Protein AF-A0A922LIN3-F1 (afdb_monomer)

Nearest PDB structures (foldseek):
  5i9f-assembly1_A  TM=4.455E-01  e=1.933E-02  unidentified
  5i9g-assembly1_C  TM=4.169E-01  e=2.716E-02  unidentified
  5orm-assembly1_A  TM=4.528E-01  e=5.360E-02  synthetic construct
  6een-assembly1_A  TM=4.435E-01  e=5.360E-02  Zea mays
  5wyj-assembly1_R2  TM=4.348E-01  e=6.916E-02  Saccharomyces cerevisiae S288C

Radius of gyration: 25.13 Å; Cα contacts (8 Å, |Δi|>4): 236; chains: 1; bounding box: 69×40×68 Å

Mean predicted aligned error: 11.7 Å

pLDDT: mean 75.95, std 21.03, range [26.89, 98.38]

Organism: Schistosoma haematobium (NCBI:txid6185)

Solvent-accessible surface area (backbone atoms only — not comparable to full-atom values): 17041 Å² total; per-residue (Å²): 135,60,72,67,61,55,50,50,50,52,51,52,44,52,44,51,53,50,53,51,49,50,56,62,45,60,70,72,72,68,73,83,85,73,58,76,72,62,42,56,71,44,61,74,62,61,67,83,48,68,71,52,56,47,69,66,42,62,83,66,63,65,45,72,54,54,52,67,60,52,48,56,50,54,74,70,46,65,94,78,57,75,62,51,62,36,52,52,52,48,46,24,64,74,69,71,15,64,49,32,39,51,27,53,47,52,34,48,67,73,48,54,87,83,53,48,74,65,34,51,52,51,43,46,44,49,25,47,76,68,67,38,59,71,62,30,51,56,50,49,58,52,47,65,71,69,46,50,81,67,51,45,66,70,43,29,65,62,50,26,54,39,34,11,59,32,86,58,26,82,59,23,60,72,48,41,61,81,47,65,86,42,99,66,90,54,49,75,42,39,48,32,29,27,49,24,19,60,72,66,52,54,68,70,52,21,54,65,30,54,75,69,44,88,61,64,72,62,68,66,54,55,51,54,52,59,60,57,39,76,79,52,57,67,71,60,36,54,52,52,52,53,53,52,50,52,52,38,56,75,70,63,48,77,79,55,72,70,56,54,50,50,52,49,54,53,37,50,66,42,88,84,75,54,51,87,77,73,74,79,81,62,79,82,66,82,76,95,79,70,96,120

Secondary structure (DSSP, 8-state):
--HHHHHHHHHHHHHHHHHHHHHHHHHHS----S-HHHHHHHHTT----HHHHHHHHTTT-S----HHHHHHHHHHS-TT-TTHHHHHHHHHHHTT-HHHHHHHHHHHHHTGGGS-HHHHHHHHHHHHHTT-HHHHHHHHHHHHHHS-HHHHHHHHHHHHHHHTTSTTGGGHHHHHHTTTTS----HHHHHHHHHHHHHHS-HHHHHHHHTT-SSPPPHHHHHHHHHHHTTS-HHHHHHHHHHHHHHHHHTTPPPPHHHHHHHHHHHHT-SSS-----GGGSTTSS------

Structure (mmCIF, N/CA/C/O backbone):
data_AF-A0A922LIN3-F1
#
_entry.id   AF-A0A922LIN3-F1
#
loop_
_atom_site.group_PDB
_atom_site.id
_atom_site.type_symbol
_atom_site.label_atom_id
_atom_site.l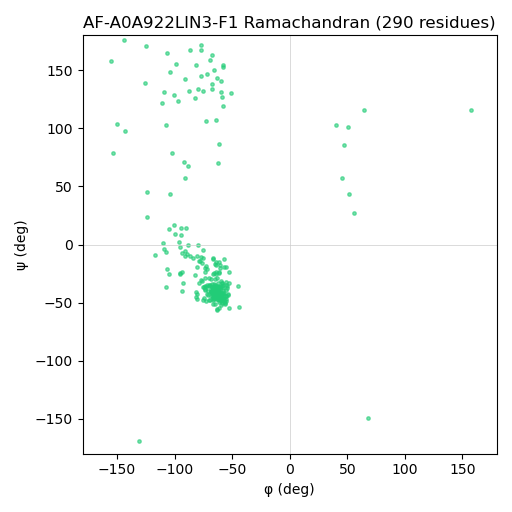abel_alt_id
_atom_site.label_comp_id
_atom_site.label_asym_id
_atom_site.label_entity_id
_atom_site.label_seq_id
_atom_site.pdbx_PDB_ins_code
_atom_site.Cartn_x
_atom_site.Cartn_y
_atom_site.Cartn_z
_atom_site.occupancy
_atom_site.B_iso_or_equiv
_atom_site.auth_seq_id
_atom_site.auth_comp_id
_atom_site.auth_asym_id
_atom_site.auth_atom_id
_atom_site.pdbx_PDB_model_num
ATOM 1 N N . MET A 1 1 ? -11.762 15.358 -28.938 1.00 47.75 1 MET A N 1
ATOM 2 C CA . MET A 1 1 ? -10.395 15.544 -28.394 1.00 47.75 1 MET A CA 1
ATOM 3 C C . MET A 1 1 ? -9.729 16.666 -29.195 1.00 47.75 1 MET A C 1
ATOM 5 O O . MET A 1 1 ? -9.778 16.580 -30.412 1.00 47.75 1 MET A O 1
ATOM 9 N N . SER A 1 2 ? -9.231 17.752 -28.584 1.00 48.16 2 SER A N 1
ATOM 10 C CA . SER A 1 2 ? -8.750 18.928 -29.344 1.00 48.16 2 SER A CA 1
ATOM 11 C C . SER A 1 2 ? -7.366 18.699 -29.973 1.00 48.16 2 SER A C 1
ATOM 13 O O . SER A 1 2 ? -6.507 18.055 -29.368 1.00 48.16 2 SER A O 1
ATOM 15 N N . ALA A 1 3 ? -7.131 19.262 -31.163 1.00 40.41 3 ALA A N 1
ATOM 16 C CA . ALA A 1 3 ? -5.865 19.147 -31.901 1.00 40.41 3 ALA A CA 1
ATOM 17 C C . ALA A 1 3 ? -4.641 19.607 -31.080 1.00 40.41 3 ALA A C 1
ATOM 19 O O . ALA A 1 3 ? -3.568 19.021 -31.176 1.00 40.41 3 ALA A O 1
ATOM 20 N N . TYR A 1 4 ? -4.825 20.587 -30.190 1.00 35.81 4 TYR A N 1
ATOM 21 C CA . TYR A 1 4 ? -3.786 21.085 -29.285 1.00 35.81 4 TYR A CA 1
ATOM 22 C C . TYR A 1 4 ? -3.354 20.057 -28.224 1.00 35.81 4 TYR A C 1
ATOM 24 O O . TYR A 1 4 ? -2.164 19.909 -27.950 1.00 35.81 4 TYR A O 1
ATOM 32 N N . ARG A 1 5 ? -4.298 19.290 -27.653 1.00 37.09 5 ARG A N 1
ATOM 33 C CA . ARG A 1 5 ? -3.963 18.188 -26.731 1.00 37.09 5 ARG A CA 1
ATOM 34 C C . ARG A 1 5 ? -3.220 17.068 -27.452 1.00 37.09 5 ARG A C 1
ATOM 36 O O . ARG A 1 5 ? -2.266 16.531 -26.904 1.00 37.09 5 ARG A O 1
ATOM 43 N N . MET A 1 6 ? -3.632 16.747 -28.677 1.00 36.53 6 MET A N 1
ATOM 44 C CA . MET A 1 6 ? -2.992 15.709 -29.486 1.00 36.53 6 MET A CA 1
ATOM 45 C C . MET A 1 6 ? -1.560 16.110 -29.880 1.00 36.53 6 MET A C 1
ATOM 47 O O . MET A 1 6 ? -0.643 15.310 -29.726 1.00 36.53 6 MET A O 1
ATOM 51 N N . TYR A 1 7 ? -1.345 17.373 -30.269 1.00 41.66 7 TYR A N 1
ATOM 52 C CA . TYR A 1 7 ? -0.016 17.929 -30.539 1.00 41.66 7 TYR A CA 1
ATOM 53 C C . TYR A 1 7 ? 0.883 17.920 -29.297 1.00 41.66 7 TYR A C 1
ATOM 55 O O . TYR A 1 7 ? 2.024 17.479 -29.373 1.00 41.66 7 TYR A O 1
ATOM 63 N N . ARG A 1 8 ? 0.369 18.335 -28.130 1.00 45.16 8 ARG A N 1
ATOM 64 C CA . ARG A 1 8 ? 1.129 18.317 -26.870 1.00 45.16 8 ARG A CA 1
ATOM 65 C C . ARG A 1 8 ? 1.534 16.899 -26.458 1.00 45.16 8 ARG A C 1
ATOM 67 O O . ARG A 1 8 ? 2.682 16.703 -26.079 1.00 45.16 8 ARG A O 1
ATOM 74 N N . LEU A 1 9 ? 0.634 15.923 -26.582 1.00 47.47 9 LEU A N 1
ATOM 75 C CA . LEU A 1 9 ? 0.917 14.514 -26.281 1.00 47.47 9 LEU A CA 1
ATOM 76 C C . LEU A 1 9 ? 1.949 13.918 -27.244 1.00 47.47 9 LEU A C 1
ATOM 78 O O . LEU A 1 9 ? 2.881 13.253 -26.801 1.00 47.47 9 LEU A O 1
ATOM 82 N N . LEU A 1 10 ? 1.826 14.189 -28.547 1.00 49.16 10 LEU A N 1
ATOM 83 C CA . LEU A 1 10 ? 2.806 13.764 -29.552 1.00 49.16 10 LEU A CA 1
ATOM 84 C C . LEU A 1 10 ? 4.175 14.414 -29.315 1.00 49.16 10 LEU A C 1
ATOM 86 O O . LEU A 1 10 ? 5.195 13.738 -29.402 1.00 49.16 10 LEU A O 1
ATOM 90 N N . TYR A 1 11 ? 4.197 15.697 -28.953 1.00 50.91 11 TYR A N 1
ATOM 91 C CA . TYR A 1 11 ? 5.414 16.442 -28.638 1.00 50.91 11 TYR A CA 1
ATOM 92 C C . TYR A 1 11 ? 6.093 15.927 -27.362 1.00 50.91 11 TYR A C 1
ATOM 94 O O . TYR A 1 11 ? 7.299 15.702 -27.363 1.00 50.91 11 TYR A O 1
ATOM 102 N N . GLN A 1 12 ? 5.330 15.674 -26.293 1.00 50.41 12 GLN A N 1
ATOM 103 C CA . GLN A 1 12 ? 5.835 15.090 -25.044 1.00 50.41 12 GLN A CA 1
ATOM 104 C C . GLN A 1 12 ? 6.334 13.654 -25.246 1.00 50.41 12 GLN A C 1
ATOM 106 O O . GLN A 1 12 ? 7.385 13.306 -24.721 1.00 50.41 12 GLN A O 1
ATOM 111 N N . LYS A 1 13 ? 5.639 12.844 -26.054 1.00 50.59 13 LYS A N 1
ATOM 112 C CA . LYS A 1 13 ? 6.041 11.476 -26.418 1.00 50.59 13 LYS A CA 1
ATOM 113 C C . LYS A 1 13 ? 7.326 11.453 -27.253 1.00 50.59 13 LYS A C 1
ATOM 115 O O . LYS A 1 13 ? 8.242 10.693 -26.948 1.00 50.59 13 LYS A O 1
ATOM 120 N N . PHE A 1 14 ? 7.415 12.309 -28.271 1.00 46.78 14 PHE A N 1
ATOM 121 C CA . PHE A 1 14 ? 8.607 12.451 -29.110 1.00 46.78 14 PHE A CA 1
ATOM 122 C C . PHE A 1 14 ? 9.811 12.959 -28.308 1.00 46.78 14 PHE A C 1
ATOM 124 O O . PHE A 1 14 ? 10.920 12.459 -28.495 1.00 46.78 14 PHE A O 1
ATOM 131 N N . HIS A 1 15 ? 9.602 13.908 -27.387 1.00 50.91 15 HIS A N 1
ATOM 132 C CA . HIS A 1 15 ? 10.646 14.362 -26.467 1.00 50.91 15 HIS A CA 1
ATOM 133 C C . HIS A 1 15 ? 11.021 13.292 -25.452 1.00 50.91 15 HIS A C 1
ATOM 135 O O . HIS A 1 15 ? 12.201 13.067 -25.279 1.00 50.91 15 HIS A O 1
ATOM 141 N N . PHE A 1 16 ? 10.085 12.576 -24.832 1.00 52.66 16 PHE A N 1
ATOM 142 C CA . PHE A 1 16 ? 10.422 11.483 -23.915 1.00 52.66 16 PHE A CA 1
ATOM 143 C C . PHE A 1 16 ? 11.312 10.435 -24.597 1.00 52.66 16 PHE A C 1
ATOM 145 O O . PHE A 1 16 ? 12.390 10.126 -24.097 1.00 52.66 16 PHE A O 1
ATOM 152 N N . TYR A 1 17 ? 10.912 9.958 -25.780 1.00 53.03 17 TYR A N 1
ATOM 153 C CA . TYR A 1 17 ? 11.664 8.951 -26.526 1.00 53.03 17 TYR A CA 1
ATOM 154 C C . TYR A 1 17 ? 13.048 9.461 -26.946 1.00 53.03 17 TYR A C 1
ATOM 156 O O . TYR A 1 17 ? 14.061 8.876 -26.571 1.00 53.03 17 TYR A O 1
ATOM 164 N N . ASN A 1 18 ? 13.117 10.587 -27.662 1.00 48.78 18 ASN A N 1
ATOM 165 C CA . ASN A 1 18 ? 14.397 11.108 -28.137 1.00 48.78 18 ASN A CA 1
ATOM 166 C C . ASN A 1 18 ? 15.270 11.610 -26.984 1.00 48.78 18 ASN A C 1
ATOM 168 O O . ASN A 1 18 ? 16.464 11.361 -26.968 1.00 48.78 18 ASN A O 1
ATOM 172 N N . TYR A 1 19 ? 14.714 12.283 -25.986 1.00 53.00 19 TYR A N 1
ATOM 173 C CA . TYR A 1 19 ? 15.498 12.872 -24.906 1.00 53.00 19 TYR A CA 1
ATOM 174 C C . TYR A 1 19 ? 15.999 11.811 -23.916 1.00 53.00 19 TYR A C 1
ATOM 176 O O . TYR A 1 19 ? 17.144 11.906 -23.480 1.00 53.00 19 TYR A O 1
ATOM 184 N N . CYS A 1 20 ? 15.226 10.761 -23.608 1.00 53.38 20 CYS A N 1
ATOM 185 C CA . CYS A 1 20 ? 15.741 9.633 -22.827 1.00 53.38 20 CYS A CA 1
ATOM 186 C C . CYS A 1 20 ? 16.767 8.824 -23.630 1.00 53.38 20 CYS A C 1
ATOM 188 O O . CYS A 1 20 ? 17.861 8.595 -23.125 1.00 53.38 20 CYS A O 1
ATOM 190 N N . ILE A 1 21 ? 16.481 8.455 -24.885 1.00 52.59 21 ILE A N 1
ATOM 191 C CA . ILE A 1 21 ? 17.408 7.655 -25.699 1.00 52.59 21 ILE A CA 1
ATOM 192 C C . ILE A 1 21 ? 18.688 8.430 -26.034 1.00 52.59 21 ILE A C 1
ATOM 194 O O . ILE A 1 21 ? 19.770 7.934 -25.740 1.00 52.59 21 ILE A O 1
ATOM 198 N N . TYR A 1 22 ? 18.620 9.659 -26.557 1.00 48.94 22 TYR A N 1
ATOM 199 C CA . TYR A 1 22 ? 19.822 10.421 -26.924 1.00 48.94 22 TYR A CA 1
ATOM 200 C C . TYR A 1 22 ? 20.680 10.799 -25.717 1.00 48.94 22 TYR A C 1
ATOM 202 O O . TYR A 1 22 ? 21.904 10.743 -25.817 1.00 48.94 22 TYR A O 1
ATOM 210 N N . ASN A 1 23 ? 20.093 11.165 -24.572 1.00 48.91 23 ASN A N 1
ATOM 211 C CA . ASN A 1 23 ? 20.909 11.532 -23.415 1.00 48.91 23 ASN A CA 1
ATOM 212 C C . ASN A 1 23 ? 21.459 10.293 -22.675 1.00 48.91 23 ASN A C 1
ATOM 214 O O . ASN A 1 23 ? 22.573 10.370 -22.146 1.00 48.91 23 ASN A O 1
ATOM 218 N N . ILE A 1 24 ? 20.729 9.165 -22.640 1.00 49.44 24 ILE A N 1
ATOM 219 C CA . ILE A 1 24 ? 21.208 7.899 -22.046 1.00 49.44 24 ILE A CA 1
ATOM 220 C C . ILE A 1 24 ? 22.195 7.195 -22.987 1.00 49.44 24 ILE A C 1
ATOM 222 O O . ILE A 1 24 ? 23.124 6.551 -22.524 1.00 49.44 24 ILE A O 1
ATOM 226 N N . GLN A 1 25 ? 22.087 7.342 -24.306 1.00 43.41 25 GLN A N 1
ATOM 227 C CA . GLN A 1 25 ? 23.094 6.810 -25.228 1.00 43.41 25 GLN A CA 1
ATOM 228 C C . GLN A 1 25 ? 24.319 7.743 -25.317 1.00 43.41 25 GLN A C 1
ATOM 230 O O . GLN A 1 25 ? 25.463 7.317 -25.152 1.00 43.41 25 GLN A O 1
ATOM 235 N N . GLY A 1 26 ? 24.112 9.050 -25.483 1.00 41.53 26 GLY A N 1
ATOM 236 C CA . GLY A 1 26 ? 25.183 10.022 -25.733 1.00 41.53 26 GLY A CA 1
ATOM 237 C C . GLY A 1 26 ? 26.233 10.147 -24.624 1.00 41.53 26 GLY A C 1
ATOM 238 O O . GLY A 1 26 ? 27.369 10.514 -24.906 1.00 41.53 26 GLY A O 1
ATOM 239 N N . ARG A 1 27 ? 25.899 9.815 -23.370 1.00 45.50 27 ARG A N 1
ATOM 240 C CA . ARG A 1 27 ? 26.830 9.923 -22.229 1.00 45.50 27 ARG A CA 1
ATOM 241 C C . ARG A 1 27 ? 27.604 8.638 -21.922 1.00 45.50 27 ARG A C 1
ATOM 243 O O . ARG A 1 27 ? 28.666 8.703 -21.308 1.00 45.50 27 ARG A O 1
ATOM 250 N N . PHE A 1 28 ? 27.074 7.487 -22.331 1.00 43.50 28 PHE A N 1
ATOM 251 C CA . PHE A 1 28 ? 27.582 6.171 -21.933 1.00 43.50 28 PHE A CA 1
ATOM 252 C C . PHE A 1 28 ? 28.336 5.467 -23.069 1.00 43.50 28 PHE A C 1
ATOM 254 O O . PHE A 1 28 ? 29.208 4.644 -22.803 1.00 43.50 28 PHE A O 1
ATOM 261 N N . PHE A 1 29 ? 28.095 5.864 -24.324 1.00 42.31 29 PHE A N 1
ATOM 262 C CA . PHE A 1 29 ? 28.819 5.363 -25.499 1.00 42.31 29 PHE A CA 1
ATOM 263 C C . PHE A 1 29 ? 29.998 6.256 -25.940 1.00 42.31 29 PHE A C 1
ATOM 265 O O . PHE A 1 29 ? 30.724 5.897 -26.863 1.00 42.31 29 PHE A O 1
ATOM 272 N N . SER A 1 30 ? 30.245 7.402 -25.289 1.00 39.72 30 SER A N 1
ATOM 273 C CA . SER A 1 30 ? 31.214 8.406 -25.769 1.00 39.72 30 SER A CA 1
ATOM 274 C C . SER A 1 30 ? 32.636 8.311 -25.190 1.00 39.72 30 SER A C 1
ATOM 276 O O . SER A 1 30 ? 33.399 9.268 -25.325 1.00 39.72 30 SER A O 1
ATOM 278 N N . LYS A 1 31 ? 33.039 7.213 -24.532 1.00 37.69 31 LYS A N 1
ATOM 279 C CA . LYS A 1 31 ? 34.440 7.045 -24.092 1.00 37.69 31 LYS A CA 1
ATOM 280 C C . LYS A 1 31 ? 35.179 6.011 -24.934 1.00 37.69 31 LYS A C 1
ATOM 282 O O . LYS 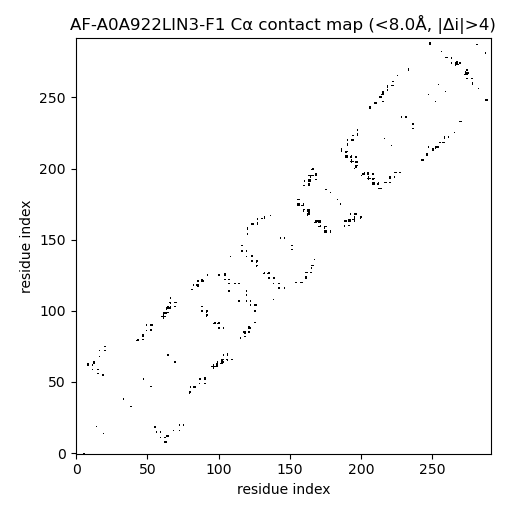A 1 31 ? 35.050 4.807 -24.742 1.00 37.69 31 LYS A O 1
ATOM 287 N N . SER A 1 32 ? 36.003 6.527 -25.841 1.00 34.84 32 SER A N 1
ATOM 288 C CA . SER A 1 32 ? 37.007 5.795 -26.607 1.00 34.84 32 SER A CA 1
ATOM 289 C C . SER A 1 32 ? 38.031 5.103 -25.694 1.00 34.84 32 SER A C 1
ATOM 291 O O . SER A 1 32 ? 38.670 5.761 -24.875 1.00 34.84 32 SER A O 1
ATOM 293 N N . ASN A 1 33 ? 38.213 3.794 -25.895 1.00 38.44 33 ASN A N 1
ATOM 294 C CA . ASN A 1 33 ? 39.392 2.990 -25.545 1.00 38.44 33 ASN A CA 1
ATOM 295 C C . ASN A 1 33 ? 39.993 3.150 -24.134 1.00 38.44 33 ASN A C 1
ATOM 297 O O . ASN A 1 33 ? 41.031 3.779 -23.980 1.00 38.44 33 ASN A O 1
ATOM 301 N N . TYR A 1 34 ? 39.464 2.421 -23.144 1.00 29.44 34 TYR A N 1
ATOM 302 C CA . TYR A 1 34 ? 40.264 1.935 -22.007 1.00 29.44 34 TYR A CA 1
ATOM 303 C C . TYR A 1 34 ? 39.795 0.528 -21.597 1.00 29.44 34 TYR A C 1
ATOM 305 O O . TYR A 1 34 ? 38.805 0.385 -20.893 1.00 29.44 34 TYR A O 1
ATOM 313 N N . LYS A 1 35 ? 40.513 -0.500 -22.085 1.0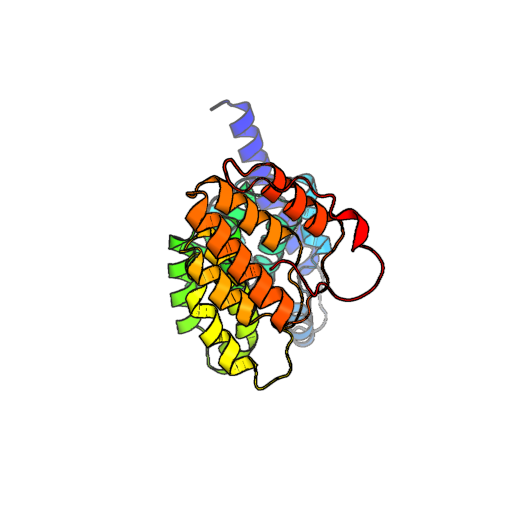0 33.81 35 LYS A N 1
ATOM 314 C CA . LYS A 1 35 ? 40.437 -1.940 -21.738 1.00 33.81 35 LYS A CA 1
ATOM 315 C C . LYS A 1 35 ? 39.016 -2.502 -21.527 1.00 33.81 35 LYS A C 1
ATOM 317 O O . LYS A 1 35 ? 38.428 -2.369 -20.457 1.00 33.81 35 LYS A O 1
ATOM 322 N N . ILE A 1 36 ? 38.529 -3.224 -22.540 1.00 31.69 36 ILE A N 1
ATOM 323 C CA . ILE A 1 36 ? 37.209 -3.883 -22.625 1.00 31.69 36 ILE A CA 1
ATOM 324 C C . ILE A 1 36 ? 36.814 -4.644 -21.340 1.00 31.69 36 ILE A C 1
ATOM 326 O O . ILE A 1 36 ? 35.659 -4.589 -20.937 1.00 31.69 36 ILE A O 1
ATOM 330 N N . THR A 1 37 ? 37.753 -5.268 -20.628 1.00 26.89 37 THR A N 1
ATOM 331 C CA . THR A 1 37 ? 37.487 -5.982 -19.365 1.00 26.89 37 THR A CA 1
ATOM 332 C C . THR A 1 37 ? 37.210 -5.067 -18.163 1.00 26.89 37 THR A C 1
ATOM 334 O O . THR A 1 37 ? 36.273 -5.330 -17.416 1.00 26.89 37 THR A O 1
ATOM 337 N N . THR A 1 38 ? 37.901 -3.931 -18.019 1.00 33.91 38 THR A N 1
ATOM 338 C CA . THR A 1 38 ? 37.558 -2.907 -17.004 1.00 33.91 38 THR A CA 1
ATOM 339 C C . THR A 1 38 ? 36.333 -2.068 -17.383 1.00 33.91 38 THR A C 1
ATOM 341 O O . THR A 1 38 ? 35.758 -1.397 -16.528 1.00 33.91 38 THR A O 1
ATOM 344 N N . LEU A 1 39 ? 35.909 -2.098 -18.650 1.00 27.25 39 LEU A N 1
ATOM 345 C CA . LEU A 1 39 ? 34.663 -1.489 -19.123 1.00 27.25 39 LEU A CA 1
ATOM 346 C C . LEU A 1 39 ? 33.435 -2.303 -18.698 1.00 27.25 39 LEU A C 1
ATOM 348 O O . LEU A 1 39 ? 32.455 -1.692 -18.299 1.00 27.25 39 LEU A O 1
ATOM 352 N N . PHE A 1 40 ? 33.486 -3.640 -18.664 1.00 29.02 40 PHE A N 1
ATOM 353 C CA . PHE A 1 40 ? 32.383 -4.457 -18.126 1.00 29.02 40 PHE A CA 1
ATOM 354 C C . PHE A 1 40 ? 32.262 -4.371 -16.594 1.00 29.02 40 PHE A C 1
ATOM 356 O O . PHE A 1 40 ? 31.151 -4.316 -16.065 1.00 29.02 40 PHE A O 1
ATOM 363 N N . GLU A 1 41 ? 33.382 -4.250 -15.876 1.00 31.03 41 GLU A N 1
ATOM 364 C CA . GLU A 1 41 ? 33.403 -4.030 -14.416 1.00 31.03 41 GLU A CA 1
ATOM 365 C C . GLU A 1 41 ? 32.974 -2.611 -13.991 1.00 31.03 41 GLU A C 1
ATOM 367 O O . GLU A 1 41 ? 32.613 -2.395 -12.832 1.00 31.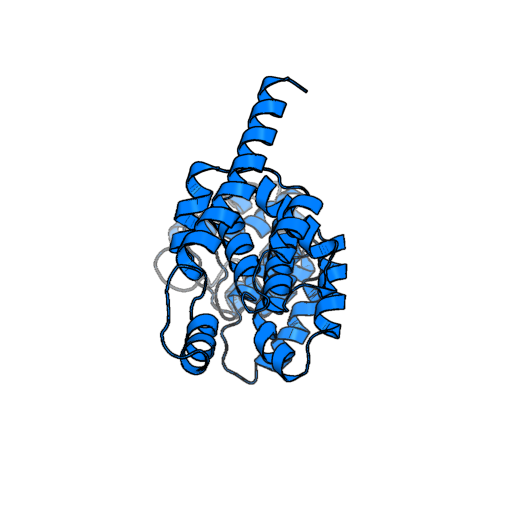03 41 GLU A O 1
ATOM 372 N N . ASN A 1 42 ? 33.000 -1.639 -14.914 1.00 32.09 42 ASN A N 1
ATOM 373 C CA . ASN A 1 42 ? 32.523 -0.270 -14.677 1.00 32.09 42 ASN A CA 1
ATOM 374 C C . ASN A 1 42 ? 31.158 0.027 -15.327 1.00 32.09 42 ASN A C 1
ATOM 376 O O . ASN A 1 42 ? 30.427 0.869 -14.814 1.00 32.09 42 ASN A O 1
ATOM 380 N N . ALA A 1 43 ? 30.764 -0.668 -16.399 1.00 31.77 43 ALA A N 1
ATOM 381 C CA . ALA A 1 43 ? 29.438 -0.555 -17.021 1.00 31.77 43 ALA A CA 1
ATOM 382 C C . ALA A 1 43 ? 28.347 -1.223 -16.170 1.00 31.77 43 ALA A C 1
ATOM 384 O O . ALA A 1 43 ? 27.221 -0.742 -16.127 1.00 31.77 43 ALA A O 1
ATOM 385 N N . THR A 1 44 ? 28.706 -2.252 -15.397 1.00 36.69 44 THR A N 1
ATOM 386 C CA . THR A 1 44 ? 27.877 -2.784 -14.298 1.00 36.69 44 THR A CA 1
ATOM 387 C C . THR A 1 44 ? 27.714 -1.806 -13.127 1.00 36.69 44 THR A C 1
ATOM 389 O O . THR A 1 44 ? 26.856 -2.023 -12.278 1.00 36.69 44 THR A O 1
ATOM 392 N N . LYS A 1 45 ? 28.505 -0.723 -13.071 1.00 40.41 45 LYS A N 1
ATOM 393 C CA . LYS A 1 45 ? 28.503 0.273 -11.983 1.00 40.41 45 LYS A CA 1
ATOM 394 C C . LYS A 1 45 ? 27.934 1.631 -12.365 1.00 40.41 45 LYS A C 1
ATOM 396 O O . LYS A 1 45 ? 27.836 2.504 -11.505 1.00 40.41 45 LYS A O 1
ATOM 401 N N . GLN A 1 46 ? 27.566 1.847 -13.622 1.00 47.38 46 GLN A N 1
ATOM 402 C CA . GLN A 1 46 ? 26.907 3.089 -13.992 1.00 47.38 46 GLN A CA 1
ATOM 403 C C . GLN A 1 46 ? 25.392 2.917 -13.906 1.00 47.38 46 GLN A C 1
ATOM 405 O O . GLN A 1 46 ? 24.678 2.875 -14.907 1.00 47.38 46 GLN A O 1
ATOM 410 N N . ASP A 1 47 ? 24.918 2.812 -12.662 1.00 52.84 47 ASP A N 1
ATOM 411 C CA . ASP A 1 47 ? 23.516 3.030 -12.336 1.00 52.84 47 ASP A CA 1
ATOM 412 C C . ASP A 1 47 ? 23.076 4.371 -12.925 1.00 52.84 47 ASP A C 1
ATOM 414 O O . ASP A 1 47 ? 23.728 5.404 -12.732 1.00 52.84 47 ASP A O 1
ATOM 418 N N . ILE A 1 48 ? 21.952 4.369 -13.642 1.00 57.34 48 ILE A N 1
ATOM 419 C CA . ILE A 1 48 ? 21.323 5.615 -14.068 1.00 57.34 48 ILE A CA 1
ATOM 420 C C . ILE A 1 48 ? 20.900 6.333 -12.786 1.00 57.34 48 ILE A C 1
ATOM 422 O O . ILE A 1 48 ? 19.973 5.910 -12.093 1.00 57.34 48 ILE A O 1
ATOM 426 N N . SER A 1 49 ? 21.620 7.401 -12.436 1.00 62.16 49 SER A N 1
ATOM 427 C CA . SER A 1 49 ? 21.408 8.068 -11.158 1.00 62.16 49 SER A CA 1
ATOM 428 C C . SER A 1 49 ? 20.000 8.659 -11.091 1.00 62.16 49 SER A C 1
ATOM 430 O O . SER A 1 49 ? 19.476 9.227 -12.054 1.00 62.16 49 SER A O 1
ATOM 432 N N . ARG A 1 50 ? 19.390 8.600 -9.907 1.00 63.28 50 ARG A N 1
ATOM 433 C CA . ARG A 1 50 ? 18.093 9.241 -9.650 1.00 63.28 50 ARG A CA 1
ATOM 434 C C . ARG A 1 50 ? 18.108 10.732 -10.001 1.00 63.28 50 ARG A C 1
ATOM 436 O O . ARG A 1 50 ? 17.128 11.245 -10.530 1.00 63.28 50 ARG A O 1
ATOM 443 N N . SER A 1 51 ? 19.223 11.419 -9.739 1.00 68.31 51 SER A N 1
ATOM 444 C CA . SER A 1 51 ? 19.411 12.832 -10.097 1.00 68.31 51 SER A CA 1
ATOM 445 C C . SER A 1 51 ? 19.306 13.073 -11.601 1.00 68.31 51 SER A C 1
ATOM 447 O O . SER A 1 51 ? 18.746 14.082 -12.021 1.00 68.31 51 SER A O 1
ATOM 449 N N . TYR A 1 52 ? 19.792 12.133 -12.407 1.00 64.75 52 TYR A N 1
ATOM 450 C CA . TYR A 1 52 ? 19.748 12.231 -13.851 1.00 64.75 52 TYR A CA 1
ATOM 451 C C . TYR A 1 52 ? 18.329 12.012 -14.386 1.00 64.75 52 TYR A C 1
ATOM 453 O O . TYR A 1 52 ? 17.826 12.875 -15.103 1.00 64.75 52 TYR A O 1
ATOM 461 N N . ILE A 1 53 ? 17.635 10.951 -13.954 1.00 66.31 53 ILE A N 1
ATOM 462 C CA . ILE A 1 53 ? 16.216 10.737 -14.305 1.00 66.31 53 ILE A CA 1
ATOM 463 C C . ILE A 1 53 ? 15.379 11.954 -13.903 1.00 66.31 53 ILE A C 1
ATOM 465 O O . ILE A 1 53 ? 14.593 12.449 -14.705 1.00 66.31 53 ILE A O 1
ATOM 469 N N . ASN A 1 54 ? 15.610 12.494 -12.701 1.00 66.81 54 ASN A N 1
ATOM 470 C CA . ASN A 1 54 ? 14.945 13.711 -12.247 1.00 66.81 54 ASN A CA 1
ATOM 471 C C . ASN A 1 54 ? 15.184 14.888 -13.203 1.00 66.81 54 ASN A C 1
ATOM 473 O O . ASN A 1 54 ? 14.225 15.554 -13.571 1.00 66.81 54 ASN A O 1
ATOM 477 N N . SER A 1 55 ? 16.436 15.144 -13.601 1.00 68.00 55 SER A N 1
ATOM 478 C CA . SER A 1 55 ? 16.769 16.263 -14.496 1.00 68.00 55 SER A CA 1
ATOM 479 C C . SER A 1 55 ? 16.171 16.121 -15.897 1.00 68.00 55 SER A C 1
ATOM 481 O O . SER A 1 55 ? 15.876 17.121 -16.541 1.00 68.00 55 SER A O 1
ATOM 483 N N . VAL A 1 56 ? 15.986 14.880 -16.352 1.00 64.62 56 VAL A N 1
ATOM 484 C CA . VAL A 1 56 ? 15.476 14.552 -17.687 1.00 64.62 56 VAL A CA 1
ATOM 485 C C . VAL A 1 56 ? 13.952 14.639 -17.734 1.00 64.62 56 VAL A C 1
ATOM 487 O O . VAL A 1 56 ? 13.399 15.133 -18.711 1.00 64.62 56 VAL A O 1
ATOM 490 N N . LEU A 1 57 ? 13.270 14.168 -16.688 1.00 67.81 57 LEU A N 1
ATOM 491 C CA . LEU A 1 57 ? 11.812 14.053 -16.676 1.00 67.81 57 LEU A CA 1
ATOM 492 C C . LEU A 1 57 ? 11.102 15.248 -16.042 1.00 67.81 57 LEU A C 1
ATOM 494 O O . LEU A 1 57 ? 9.963 15.524 -16.413 1.00 67.81 57 LEU A O 1
ATOM 498 N N . SER A 1 58 ? 11.757 15.994 -15.142 1.00 71.06 58 SER A N 1
ATOM 499 C CA . SER A 1 58 ? 11.129 17.157 -14.498 1.00 71.06 58 SER A CA 1
ATOM 500 C C . SER A 1 58 ? 10.564 18.195 -15.475 1.00 71.06 58 SER A C 1
ATOM 502 O O . SER A 1 58 ? 9.489 18.716 -15.179 1.00 71.06 58 SER A O 1
ATOM 504 N N . PRO A 1 59 ? 11.170 18.471 -16.652 1.00 72.00 59 PRO A N 1
ATOM 505 C CA . PRO A 1 59 ? 10.593 19.419 -17.603 1.00 72.00 59 PRO A CA 1
ATOM 506 C C . PRO A 1 59 ? 9.360 18.875 -18.343 1.00 72.00 59 PRO A C 1
ATOM 508 O O . PRO A 1 59 ? 8.590 19.656 -18.897 1.00 72.00 59 PRO A O 1
ATOM 511 N N . LEU A 1 60 ? 9.177 17.550 -18.392 1.00 65.56 60 LEU A N 1
ATOM 512 C CA . LEU A 1 60 ? 8.083 16.904 -19.128 1.00 65.56 60 LEU A CA 1
ATOM 513 C C . LEU A 1 60 ? 6.773 16.880 -18.327 1.00 65.56 60 LEU A C 1
ATOM 515 O O . LEU A 1 60 ? 5.693 16.891 -18.928 1.00 65.56 60 LEU A O 1
ATOM 519 N N . GLY A 1 61 ? 6.873 16.902 -16.995 1.00 71.94 61 GLY A N 1
ATOM 520 C CA . GLY A 1 61 ? 5.736 16.802 -16.081 1.00 71.94 61 GLY A CA 1
ATOM 521 C C . GLY A 1 61 ? 5.082 15.420 -16.120 1.00 71.94 61 GLY A C 1
ATOM 522 O O . GLY A 1 61 ? 5.752 14.420 -16.371 1.00 71.94 61 GLY A O 1
ATOM 523 N N . ASP A 1 62 ? 3.771 15.368 -15.883 1.00 82.06 62 ASP A N 1
ATOM 524 C CA . ASP A 1 62 ? 2.986 14.137 -16.008 1.00 82.06 62 ASP A CA 1
ATOM 525 C C . ASP A 1 62 ? 2.469 13.949 -17.445 1.00 82.06 62 ASP A C 1
ATOM 527 O O . ASP A 1 62 ? 1.936 14.879 -18.062 1.00 82.06 62 ASP A O 1
ATOM 531 N N . PHE A 1 63 ? 2.652 12.749 -17.996 1.00 78.94 63 PHE A N 1
ATOM 532 C CA . PHE A 1 63 ? 2.300 12.405 -19.374 1.00 78.94 63 PHE A CA 1
ATOM 533 C C . PHE A 1 63 ? 2.061 10.903 -19.529 1.00 78.94 63 PHE A C 1
ATOM 535 O O . PHE A 1 63 ? 2.563 10.081 -18.767 1.00 78.94 63 PHE A O 1
ATOM 542 N N . THR A 1 64 ? 1.317 10.533 -20.568 1.00 76.56 64 THR A N 1
ATOM 543 C CA . THR A 1 64 ? 1.061 9.132 -20.914 1.00 76.56 64 THR A CA 1
ATOM 544 C C . THR A 1 64 ? 2.105 8.600 -21.888 1.00 76.56 64 THR A C 1
ATOM 546 O O . THR A 1 64 ? 2.474 9.295 -22.837 1.00 76.56 64 THR A O 1
ATOM 549 N N . VAL A 1 65 ? 2.494 7.337 -21.725 1.00 75.62 65 VAL A N 1
ATOM 550 C CA . VAL A 1 65 ? 3.380 6.617 -22.653 1.00 75.62 65 VAL A CA 1
ATOM 551 C C . VAL A 1 65 ? 2.689 5.331 -23.089 1.00 75.62 65 VAL A C 1
ATOM 553 O O . VAL A 1 65 ? 2.037 4.671 -22.280 1.00 75.62 65 VAL A O 1
ATOM 556 N N . SER A 1 66 ? 2.779 4.975 -24.371 1.00 78.69 66 SER A N 1
ATOM 557 C CA . SER A 1 66 ? 2.172 3.727 -24.840 1.00 78.69 66 SER A CA 1
ATOM 558 C C . SER A 1 66 ? 3.073 2.525 -24.553 1.00 78.69 66 SER A C 1
ATOM 560 O O . SER A 1 66 ? 4.295 2.649 -24.489 1.00 78.69 66 SER A O 1
ATOM 562 N N . VAL A 1 67 ? 2.468 1.341 -24.430 1.00 82.31 67 VAL A N 1
ATOM 563 C CA . VAL A 1 67 ? 3.190 0.073 -24.226 1.00 82.31 67 VAL A CA 1
ATOM 564 C C . VAL A 1 67 ? 4.235 -0.153 -25.326 1.00 82.31 67 VAL A C 1
ATOM 566 O O . VAL A 1 67 ? 5.342 -0.584 -25.022 1.00 82.31 67 VAL A O 1
ATOM 569 N N . SER A 1 68 ? 3.930 0.187 -26.586 1.00 75.94 68 SER A N 1
ATOM 570 C CA . SER A 1 68 ? 4.891 0.065 -27.690 1.00 75.94 68 SER A CA 1
ATOM 571 C C . SER A 1 68 ? 6.105 0.973 -27.509 1.00 75.94 68 SER A C 1
ATOM 573 O O . SER A 1 68 ? 7.221 0.507 -27.682 1.00 75.94 68 SER A O 1
ATOM 575 N N . ASP A 1 69 ? 5.916 2.223 -27.072 1.00 74.69 69 ASP A N 1
ATOM 576 C CA . ASP A 1 69 ? 7.045 3.139 -26.843 1.00 74.69 69 ASP A CA 1
ATOM 577 C C . ASP A 1 69 ? 7.955 2.629 -25.720 1.00 74.69 69 ASP A C 1
ATOM 579 O O . ASP A 1 69 ? 9.177 2.759 -25.782 1.00 74.69 69 ASP A O 1
ATOM 583 N N . CYS A 1 70 ? 7.363 2.036 -24.679 1.00 79.62 70 CYS A N 1
ATOM 584 C CA . CYS A 1 70 ? 8.122 1.421 -23.599 1.00 79.62 70 CYS A CA 1
ATOM 585 C C . CYS A 1 70 ? 8.898 0.184 -24.069 1.00 79.62 70 CYS A C 1
ATOM 587 O O . CYS A 1 70 ? 10.044 0.021 -23.654 1.00 79.62 70 CYS A O 1
ATOM 589 N N . ARG A 1 71 ? 8.322 -0.645 -24.953 1.00 81.06 71 ARG A N 1
ATOM 590 C CA . ARG A 1 71 ? 9.022 -1.779 -25.583 1.00 81.06 71 ARG A CA 1
ATOM 591 C C . ARG A 1 71 ? 10.179 -1.312 -26.449 1.00 81.06 71 ARG A C 1
ATOM 593 O O . ARG A 1 71 ? 11.281 -1.835 -26.315 1.00 81.06 71 ARG A O 1
ATOM 600 N N . ASP A 1 72 ? 9.950 -0.303 -27.282 1.00 75.00 72 ASP A N 1
ATOM 601 C CA . ASP A 1 72 ? 10.993 0.278 -28.124 1.00 75.00 72 ASP A CA 1
ATOM 602 C C . ASP A 1 72 ? 12.129 0.820 -27.255 1.00 75.00 72 ASP A C 1
ATOM 604 O O . ASP A 1 72 ? 13.298 0.534 -27.505 1.00 75.00 72 ASP A O 1
ATOM 608 N N . MET A 1 73 ? 11.803 1.522 -26.167 1.00 74.62 73 MET A N 1
ATOM 609 C CA . MET A 1 73 ? 12.803 1.963 -25.198 1.00 74.62 73 MET A CA 1
ATOM 610 C C . MET A 1 73 ? 13.538 0.777 -24.555 1.00 74.62 73 MET A C 1
ATOM 612 O O . MET A 1 73 ? 14.761 0.808 -24.484 1.00 74.62 73 MET A O 1
ATOM 616 N N . ASN A 1 74 ? 12.833 -0.282 -24.143 1.00 78.00 74 ASN A N 1
ATOM 617 C CA . ASN A 1 74 ? 13.434 -1.478 -23.546 1.00 78.00 74 ASN A CA 1
ATOM 618 C C . ASN A 1 74 ? 14.429 -2.169 -24.480 1.00 78.00 74 ASN A C 1
ATOM 620 O O . ASN A 1 74 ? 15.527 -2.509 -24.057 1.00 78.00 74 ASN A O 1
ATOM 624 N N . ASN A 1 75 ? 14.068 -2.316 -25.755 1.00 76.75 75 ASN A N 1
ATOM 625 C CA . ASN A 1 75 ? 14.914 -2.932 -26.776 1.00 76.75 75 ASN A CA 1
ATOM 626 C C . ASN A 1 75 ? 16.195 -2.128 -27.042 1.00 76.75 75 ASN A C 1
ATOM 628 O O . ASN A 1 75 ? 17.198 -2.685 -27.483 1.00 76.75 75 ASN A O 1
ATOM 632 N N . ASN A 1 76 ? 16.164 -0.820 -26.776 1.00 69.75 76 ASN A N 1
ATOM 633 C CA . ASN A 1 76 ? 17.307 0.075 -26.926 1.00 69.75 76 ASN A CA 1
ATOM 634 C C . ASN A 1 76 ? 18.111 0.265 -25.626 1.00 69.75 76 ASN A C 1
ATOM 636 O O . ASN A 1 76 ? 19.178 0.887 -25.659 1.00 69.75 76 ASN A O 1
ATOM 640 N N . LEU A 1 77 ? 17.630 -0.248 -24.487 1.00 68.38 77 LEU A N 1
ATOM 641 C CA . LEU A 1 77 ? 18.385 -0.260 -23.237 1.00 68.38 77 LEU A CA 1
ATOM 642 C C . LEU A 1 77 ? 19.398 -1.416 -23.264 1.00 68.38 77 LEU A C 1
ATOM 644 O O . LEU A 1 77 ? 19.036 -2.546 -23.593 1.00 68.38 77 LEU A O 1
ATOM 648 N N . PRO A 1 78 ? 20.667 -1.188 -22.880 1.00 63.94 78 PRO A N 1
ATOM 649 C CA . PRO A 1 78 ? 21.612 -2.285 -22.723 1.00 63.94 78 PRO A CA 1
ATOM 650 C C . PRO A 1 78 ? 21.105 -3.286 -21.675 1.00 63.94 78 PRO A C 1
ATOM 652 O O . PRO A 1 78 ? 20.604 -2.892 -20.618 1.00 63.94 78 PRO A O 1
ATOM 655 N N . SER A 1 79 ? 21.298 -4.581 -21.938 1.00 59.12 79 SER A N 1
ATOM 656 C CA . SER A 1 79 ? 20.830 -5.698 -21.095 1.00 59.12 79 SER A CA 1
ATOM 657 C C . SER A 1 79 ? 21.336 -5.663 -19.644 1.00 59.12 79 SER A C 1
ATOM 659 O O . SER A 1 79 ? 20.821 -6.369 -18.781 1.00 59.12 79 SER A O 1
ATOM 661 N N . THR A 1 80 ? 22.322 -4.818 -19.349 1.00 55.28 80 THR A N 1
ATOM 662 C CA . THR A 1 80 ? 22.904 -4.607 -18.023 1.00 55.28 80 THR A CA 1
ATOM 663 C C . THR A 1 80 ? 22.127 -3.620 -17.139 1.00 55.28 80 THR A C 1
ATOM 665 O O . THR A 1 80 ? 22.401 -3.554 -15.942 1.00 55.28 80 THR A O 1
ATOM 668 N N . HIS A 1 81 ? 21.150 -2.860 -17.656 1.00 63.84 81 HIS A N 1
ATOM 669 C CA . HIS A 1 81 ? 20.457 -1.798 -16.899 1.00 63.84 81 HIS A CA 1
ATOM 670 C C . HIS A 1 81 ? 19.192 -2.265 -16.165 1.00 63.84 81 HIS A C 1
ATOM 672 O O . HIS A 1 81 ? 18.105 -1.699 -16.310 1.00 63.84 81 HIS A O 1
ATOM 678 N N . LEU A 1 82 ? 19.349 -3.263 -15.293 1.00 62.75 82 LEU A N 1
ATOM 679 C CA . LEU A 1 82 ? 18.264 -3.812 -14.466 1.00 62.75 82 LEU A CA 1
ATOM 680 C C . LEU A 1 82 ? 17.632 -2.776 -13.507 1.00 62.75 82 LEU A C 1
ATOM 682 O O . LEU A 1 82 ? 16.500 -2.965 -13.059 1.00 62.75 82 LEU A O 1
ATOM 686 N N . SER A 1 83 ? 18.334 -1.675 -13.208 1.00 68.62 83 SER A N 1
ATOM 687 C CA . SER A 1 83 ? 17.906 -0.615 -12.284 1.00 68.62 83 SER A CA 1
ATOM 688 C C . SER A 1 83 ? 17.100 0.521 -12.928 1.00 68.62 83 SER A C 1
ATOM 690 O O . SER A 1 83 ? 16.526 1.337 -12.205 1.00 68.62 83 SER A O 1
ATOM 692 N N . PHE A 1 84 ? 16.977 0.573 -14.261 1.00 77.00 84 PHE A N 1
ATOM 693 C CA . PHE A 1 84 ? 16.281 1.673 -14.943 1.00 77.00 84 PHE A CA 1
ATOM 694 C C . PHE A 1 84 ? 14.788 1.748 -14.587 1.00 77.00 84 PHE A C 1
ATOM 696 O O . PHE A 1 84 ? 14.312 2.768 -14.083 1.00 77.00 84 PHE A O 1
ATOM 703 N N . TRP A 1 85 ? 14.049 0.658 -14.811 1.00 84.75 85 TRP A N 1
ATOM 704 C CA . TRP A 1 85 ? 12.598 0.617 -14.606 1.00 84.75 85 TRP A CA 1
ATOM 705 C C . TRP A 1 85 ? 12.171 0.891 -13.156 1.00 84.75 85 TRP A C 1
ATOM 707 O O . TRP A 1 85 ? 11.270 1.711 -12.964 1.00 84.75 85 TRP A O 1
ATOM 717 N N . PRO A 1 86 ? 12.809 0.304 -12.120 1.00 82.44 86 PRO A N 1
ATOM 718 C CA . PRO A 1 86 ? 12.516 0.659 -10.732 1.00 82.44 86 PRO A CA 1
ATOM 719 C C . PRO A 1 86 ? 12.729 2.150 -10.447 1.00 82.44 86 PRO A C 1
ATOM 721 O O . PRO A 1 86 ? 11.903 2.779 -9.787 1.00 82.44 86 PRO A O 1
ATOM 724 N N . CYS A 1 87 ? 13.808 2.748 -10.965 1.00 78.00 87 CYS A N 1
ATOM 725 C CA . CYS A 1 87 ? 14.086 4.169 -10.770 1.00 78.00 87 CYS A CA 1
ATOM 726 C C . CYS A 1 87 ? 13.048 5.068 -11.458 1.00 78.00 87 CYS A C 1
ATOM 728 O O . CYS A 1 87 ? 12.626 6.065 -10.869 1.00 78.00 87 CYS A O 1
ATOM 730 N N . LEU A 1 88 ? 12.596 4.699 -12.659 1.00 82.25 88 LEU A N 1
ATOM 731 C CA . LEU A 1 88 ? 11.557 5.418 -13.396 1.00 82.25 88 LEU A CA 1
ATOM 732 C C . LEU A 1 88 ? 10.183 5.331 -12.706 1.00 82.25 88 LEU A C 1
ATOM 734 O O . LEU A 1 88 ? 9.494 6.339 -12.562 1.00 82.25 88 LEU A O 1
ATOM 738 N N . LEU A 1 89 ? 9.807 4.152 -12.206 1.00 86.94 89 LEU A N 1
ATOM 739 C CA . LEU A 1 89 ? 8.592 3.968 -11.405 1.00 86.94 89 LEU A CA 1
ATOM 740 C C . LEU A 1 89 ? 8.625 4.793 -10.115 1.00 86.94 89 LEU A C 1
ATOM 742 O O . LEU A 1 89 ? 7.651 5.461 -9.768 1.00 86.94 89 LEU A O 1
ATOM 746 N N . ASN A 1 90 ? 9.763 4.770 -9.418 1.00 83.69 90 ASN A N 1
ATOM 747 C CA . ASN A 1 90 ? 9.960 5.563 -8.214 1.00 83.69 90 ASN A CA 1
ATOM 748 C C . ASN A 1 90 ? 9.859 7.059 -8.527 1.00 83.69 90 ASN A C 1
ATOM 750 O O . ASN A 1 90 ? 9.185 7.771 -7.789 1.00 83.69 90 ASN A O 1
ATOM 754 N N . TYR A 1 91 ? 10.465 7.536 -9.621 1.00 83.50 91 TYR A N 1
ATOM 755 C CA . TYR A 1 91 ? 10.312 8.919 -10.084 1.00 83.50 91 TYR A CA 1
ATOM 756 C C . TYR A 1 91 ? 8.833 9.299 -10.214 1.00 83.50 91 TYR A C 1
ATOM 758 O O . TYR A 1 91 ? 8.393 10.247 -9.564 1.00 83.50 91 TYR A O 1
ATOM 766 N N . ALA A 1 92 ? 8.064 8.515 -10.974 1.00 85.56 92 ALA A N 1
ATOM 767 C CA . ALA A 1 92 ? 6.643 8.772 -11.194 1.00 85.56 92 ALA A CA 1
ATOM 768 C C . ALA A 1 92 ? 5.848 8.806 -9.876 1.00 85.56 92 ALA A C 1
ATOM 770 O O . ALA A 1 92 ? 4.922 9.597 -9.726 1.00 85.56 92 ALA A O 1
ATOM 771 N N . SER A 1 93 ? 6.227 7.975 -8.900 1.00 85.75 93 SER A N 1
ATOM 772 C CA . SER A 1 93 ? 5.605 7.982 -7.576 1.00 85.75 93 SER A CA 1
ATOM 773 C C . SER A 1 93 ? 6.010 9.176 -6.709 1.00 85.75 93 SER A C 1
ATOM 775 O O . SER A 1 93 ? 5.178 9.669 -5.957 1.00 85.75 93 SER A O 1
ATOM 777 N N . TYR A 1 94 ? 7.274 9.605 -6.750 1.00 85.25 94 TYR A N 1
ATOM 778 C CA . TYR A 1 94 ? 7.792 10.681 -5.896 1.00 85.25 94 TYR A CA 1
ATOM 779 C C . TYR A 1 94 ? 7.367 12.074 -6.359 1.00 85.25 94 TYR A C 1
ATOM 781 O O . TYR A 1 94 ? 7.227 12.960 -5.523 1.00 85.25 94 TYR A O 1
ATOM 789 N N . HIS A 1 95 ? 7.185 12.264 -7.666 1.00 83.19 95 HIS A N 1
ATOM 790 C CA . HIS A 1 95 ? 6.793 13.546 -8.266 1.00 83.19 95 HIS A CA 1
ATOM 791 C C . HIS A 1 95 ? 5.300 13.617 -8.602 1.00 83.19 95 HIS A C 1
ATOM 793 O O . HIS A 1 95 ? 4.898 14.457 -9.397 1.00 83.19 95 HIS A O 1
ATOM 799 N N . ASP A 1 96 ? 4.502 12.717 -8.018 1.00 86.19 96 ASP A N 1
ATOM 800 C CA . ASP A 1 96 ? 3.051 12.618 -8.208 1.00 86.19 96 ASP A CA 1
ATOM 801 C C . ASP A 1 96 ? 2.626 12.730 -9.682 1.00 86.19 96 ASP A C 1
ATOM 803 O O . ASP A 1 96 ? 1.867 13.608 -10.080 1.00 86.19 96 ASP A O 1
ATOM 807 N N . CYS A 1 97 ? 3.174 11.841 -10.516 1.00 86.25 97 CYS A N 1
ATOM 808 C CA . CYS A 1 97 ? 2.856 11.741 -11.941 1.00 86.25 97 CYS A CA 1
ATOM 809 C C . CYS A 1 97 ? 1.909 10.546 -12.178 1.00 86.25 97 CYS A C 1
ATOM 811 O O . CYS A 1 97 ? 2.379 9.453 -12.533 1.00 86.25 97 CYS A O 1
ATOM 813 N N . PRO A 1 98 ? 0.595 10.669 -11.897 1.00 91.25 98 PRO A N 1
ATOM 814 C CA . PRO A 1 98 ? -0.346 9.555 -11.956 1.00 91.25 98 PRO A CA 1
ATOM 815 C C . PRO A 1 98 ? -0.501 8.943 -13.354 1.00 91.25 98 PRO A C 1
ATOM 817 O O . PRO A 1 98 ? -0.611 7.715 -13.439 1.00 91.25 98 PRO A O 1
ATOM 820 N N . GLU A 1 99 ? -0.478 9.739 -14.427 1.00 86.25 99 GLU A N 1
ATOM 821 C CA . GLU A 1 99 ? -0.632 9.246 -15.804 1.00 86.25 99 GLU A CA 1
ATOM 822 C C . GLU A 1 99 ? 0.601 8.463 -16.264 1.00 86.25 99 GLU A C 1
ATOM 824 O O . GLU A 1 99 ? 0.483 7.360 -16.820 1.00 86.25 99 GLU A O 1
ATOM 829 N N . LEU A 1 100 ? 1.794 8.977 -15.956 1.00 85.62 100 LEU A N 1
ATOM 830 C CA . LEU A 1 100 ? 3.051 8.283 -16.215 1.00 85.62 100 LEU A CA 1
ATOM 831 C C . LEU A 1 100 ? 3.116 6.990 -15.403 1.00 85.62 100 LEU A C 1
ATOM 833 O O . LEU A 1 100 ? 3.395 5.922 -15.947 1.00 85.62 100 LEU A O 1
ATOM 837 N N . ARG A 1 101 ? 2.777 7.054 -14.110 1.00 91.69 101 ARG A N 1
ATOM 838 C CA . ARG A 1 101 ? 2.717 5.882 -13.228 1.00 91.69 101 ARG A CA 1
ATOM 839 C C . ARG A 1 101 ? 1.788 4.810 -13.801 1.00 91.69 101 ARG A C 1
ATOM 841 O O . ARG A 1 101 ? 2.174 3.649 -13.867 1.00 91.69 101 ARG A O 1
ATOM 848 N N . ARG A 1 102 ? 0.582 5.180 -14.249 1.00 93.00 102 ARG A N 1
ATOM 849 C CA . ARG A 1 102 ? -0.387 4.246 -14.848 1.00 93.00 102 ARG A CA 1
ATOM 850 C C . ARG A 1 102 ? 0.141 3.628 -16.140 1.00 93.00 102 ARG A C 1
ATOM 852 O O . ARG A 1 102 ? 0.026 2.417 -16.322 1.00 93.00 102 ARG A O 1
ATOM 859 N N . SER A 1 103 ? 0.741 4.444 -17.002 1.00 88.81 103 SER A N 1
ATOM 860 C CA . SER A 1 103 ? 1.336 4.009 -18.270 1.00 88.81 103 SER A CA 1
ATOM 861 C C . SER A 1 103 ? 2.441 2.972 -18.052 1.00 88.81 103 SER A C 1
ATOM 863 O O . SER A 1 103 ? 2.410 1.895 -18.646 1.00 88.81 103 SER A O 1
ATOM 865 N N . LEU A 1 104 ? 3.368 3.256 -17.133 1.00 91.44 104 LEU A N 1
ATOM 866 C CA . LEU A 1 104 ? 4.480 2.365 -16.801 1.00 91.44 104 LEU A CA 1
ATOM 867 C C . LEU A 1 104 ? 4.002 1.057 -16.165 1.00 91.44 104 LEU A C 1
ATOM 869 O O . LEU A 1 104 ? 4.459 -0.014 -16.554 1.00 91.44 104 LEU A O 1
ATOM 873 N N . THR A 1 105 ? 3.051 1.123 -15.227 1.00 95.88 105 THR A N 1
ATOM 874 C CA . THR A 1 105 ? 2.452 -0.074 -14.624 1.00 95.88 105 THR A CA 1
ATOM 875 C C . THR A 1 105 ? 1.775 -0.954 -15.679 1.00 95.88 105 THR A C 1
ATOM 877 O O . THR A 1 105 ? 1.947 -2.167 -15.654 1.00 95.88 105 THR A O 1
ATOM 880 N N . ASN A 1 106 ? 1.047 -0.369 -16.637 1.00 95.31 106 ASN A N 1
ATOM 881 C CA . ASN A 1 106 ? 0.399 -1.129 -17.713 1.00 95.31 106 ASN A CA 1
ATOM 882 C C . ASN A 1 106 ? 1.402 -1.824 -18.635 1.00 95.31 106 ASN A C 1
ATOM 884 O O . ASN A 1 106 ? 1.188 -2.975 -19.012 1.00 95.31 106 ASN A O 1
ATOM 888 N N . TYR A 1 107 ? 2.488 -1.136 -18.985 1.00 93.69 107 TYR A N 1
ATOM 889 C CA . TYR A 1 107 ? 3.572 -1.729 -19.760 1.00 93.69 107 TYR A CA 1
ATOM 890 C C . TYR A 1 107 ? 4.184 -2.929 -19.026 1.00 93.69 107 TYR A C 1
ATOM 892 O O . TYR A 1 107 ? 4.203 -4.029 -19.572 1.00 93.69 107 TYR A O 1
ATOM 900 N N . ILE A 1 108 ? 4.570 -2.753 -17.759 1.00 95.06 108 ILE A N 1
ATOM 901 C CA . ILE A 1 108 ? 5.221 -3.814 -16.978 1.00 95.06 108 ILE A CA 1
ATOM 902 C C . ILE A 1 108 ? 4.313 -5.030 -16.792 1.00 95.06 108 ILE A C 1
ATOM 904 O O . ILE A 1 108 ? 4.784 -6.162 -16.838 1.00 95.06 108 ILE A O 1
ATOM 908 N N . LEU A 1 109 ? 3.010 -4.813 -16.599 1.00 96.31 109 LEU A N 1
ATOM 909 C CA . LEU A 1 109 ? 2.040 -5.905 -16.511 1.00 96.31 109 LEU A CA 1
ATOM 910 C C . LEU A 1 109 ? 1.837 -6.637 -17.842 1.00 96.31 109 LEU A C 1
ATOM 912 O O . LEU A 1 109 ? 1.539 -7.827 -17.827 1.00 96.31 109 LEU A O 1
ATOM 916 N N . SER A 1 110 ? 1.998 -5.948 -18.976 1.00 94.62 110 SER A N 1
ATOM 917 C CA . SER A 1 110 ? 1.867 -6.565 -20.303 1.00 94.62 110 SER A CA 1
ATOM 918 C C . SER A 1 110 ? 3.025 -7.520 -20.601 1.00 94.62 110 SER A C 1
ATOM 920 O O . SER A 1 110 ? 2.805 -8.557 -21.219 1.00 94.62 110 SER A O 1
ATOM 922 N N . ASP A 1 111 ? 4.228 -7.198 -20.115 1.00 92.25 111 ASP A N 1
ATOM 923 C CA . ASP A 1 111 ? 5.468 -7.928 -20.406 1.00 92.25 111 ASP A CA 1
ATOM 924 C C . ASP A 1 111 ? 6.158 -8.408 -19.108 1.00 92.25 111 ASP A C 1
ATOM 926 O O . ASP A 1 111 ? 7.367 -8.289 -18.919 1.00 92.25 111 ASP A O 1
ATOM 930 N N . ILE A 1 112 ? 5.380 -8.971 -18.175 1.00 92.56 112 ILE A N 1
ATOM 931 C CA . ILE A 1 112 ? 5.806 -9.286 -16.794 1.00 92.56 112 ILE A CA 1
ATOM 932 C C . ILE A 1 112 ? 7.091 -10.132 -16.685 1.00 92.56 112 ILE A C 1
ATOM 934 O O . ILE A 1 112 ? 7.880 -9.971 -15.747 1.00 92.56 112 ILE A O 1
ATOM 938 N N . ASN A 1 113 ? 7.324 -11.026 -17.649 1.00 90.94 113 ASN A N 1
ATOM 939 C CA . ASN A 1 113 ? 8.473 -11.933 -17.662 1.00 90.94 113 ASN A CA 1
ATOM 940 C C . ASN A 1 113 ? 9.791 -11.216 -18.004 1.00 90.94 113 ASN A C 1
ATOM 942 O O . ASN A 1 113 ? 10.848 -11.668 -17.571 1.00 90.94 113 ASN A O 1
ATOM 946 N N . GLU A 1 114 ? 9.726 -10.073 -18.691 1.00 88.12 114 GLU A N 1
ATOM 947 C CA . GLU A 1 114 ? 10.892 -9.298 -19.144 1.00 88.12 114 GLU A CA 1
ATOM 948 C C . GLU A 1 114 ? 11.491 -8.418 -18.035 1.00 88.12 114 GLU A C 1
ATOM 950 O O . GLU A 1 114 ? 12.565 -7.830 -18.177 1.00 88.12 114 GLU A O 1
ATOM 955 N N . HIS A 1 115 ? 10.800 -8.302 -16.900 1.00 88.00 115 HIS A N 1
ATOM 956 C CA . HIS A 1 115 ? 11.164 -7.379 -15.835 1.00 88.00 115 HIS A CA 1
ATOM 957 C C . HIS A 1 115 ? 11.831 -8.067 -14.646 1.00 88.00 115 HIS A C 1
ATOM 959 O O . HIS A 1 115 ? 11.531 -9.211 -14.307 1.00 88.00 115 HIS A O 1
ATOM 965 N N . SER A 1 116 ? 12.742 -7.342 -13.988 1.00 86.44 116 SER A N 1
ATOM 966 C CA . SER A 1 116 ? 13.433 -7.814 -12.786 1.00 86.44 116 SER A CA 1
ATOM 967 C C . SER A 1 116 ? 12.490 -7.903 -11.581 1.00 86.44 116 SER A C 1
ATOM 969 O O . SER A 1 116 ? 11.490 -7.186 -11.500 1.00 86.44 116 SER A O 1
ATOM 971 N N . ASN A 1 117 ? 12.855 -8.710 -10.582 1.00 86.75 117 ASN A N 1
ATOM 972 C CA . ASN A 1 117 ? 12.084 -8.823 -9.341 1.00 86.75 117 ASN A CA 1
ATOM 973 C C . ASN A 1 117 ? 11.939 -7.473 -8.607 1.00 86.75 117 ASN A C 1
ATOM 975 O O . ASN A 1 117 ? 10.890 -7.189 -8.034 1.00 86.75 117 ASN A O 1
ATOM 979 N N . ALA A 1 118 ? 12.947 -6.596 -8.689 1.00 85.31 118 ALA A N 1
ATOM 980 C CA . ALA A 1 118 ? 12.870 -5.244 -8.134 1.00 85.31 118 ALA A CA 1
ATOM 981 C C . ALA A 1 118 ? 11.817 -4.380 -8.852 1.00 85.31 118 ALA A C 1
ATOM 983 O O . ALA A 1 118 ? 11.043 -3.674 -8.204 1.00 85.31 118 ALA A O 1
ATOM 984 N N . THR A 1 119 ? 11.746 -4.466 -10.184 1.00 89.38 119 THR A N 1
ATOM 985 C CA . THR A 1 119 ? 10.730 -3.772 -10.990 1.00 89.38 119 THR A CA 1
ATOM 986 C C . THR A 1 119 ? 9.327 -4.256 -10.642 1.00 89.38 119 THR A C 1
ATOM 988 O O . THR A 1 119 ? 8.422 -3.439 -10.455 1.00 89.38 119 THR A O 1
ATOM 991 N N . LEU A 1 120 ? 9.148 -5.572 -10.507 1.00 93.81 120 LEU A N 1
ATOM 992 C CA . LEU A 1 120 ? 7.869 -6.164 -10.122 1.00 93.81 120 LEU A CA 1
ATOM 993 C C . LEU A 1 120 ? 7.448 -5.736 -8.713 1.00 93.81 120 LEU A C 1
ATOM 995 O O . LEU A 1 120 ? 6.300 -5.347 -8.522 1.00 93.81 120 LEU A O 1
ATOM 999 N N . MET A 1 121 ? 8.375 -5.689 -7.752 1.00 92.75 121 MET A N 1
ATOM 1000 C CA . MET A 1 121 ? 8.093 -5.198 -6.400 1.00 92.75 121 MET A CA 1
ATOM 1001 C C . MET A 1 121 ? 7.664 -3.720 -6.391 1.00 92.75 121 MET A C 1
ATOM 1003 O O . MET A 1 121 ? 6.692 -3.358 -5.725 1.00 92.75 121 MET A O 1
ATOM 1007 N N . CYS A 1 122 ? 8.347 -2.849 -7.145 1.00 91.38 122 CYS A N 1
ATOM 1008 C CA . CYS A 1 122 ? 7.925 -1.452 -7.314 1.00 91.38 122 CYS A CA 1
ATOM 1009 C C . CYS A 1 122 ? 6.528 -1.363 -7.945 1.00 91.38 122 CYS A C 1
ATOM 1011 O O . CYS A 1 122 ? 5.692 -0.587 -7.490 1.00 91.38 122 CYS A O 1
ATOM 1013 N N . THR A 1 123 ? 6.257 -2.185 -8.957 1.00 96.19 123 THR A N 1
ATOM 1014 C CA . THR A 1 123 ? 4.958 -2.225 -9.640 1.00 96.19 123 THR A CA 1
ATOM 1015 C C . THR A 1 123 ? 3.847 -2.677 -8.697 1.00 96.19 123 THR A C 1
ATOM 1017 O O . THR A 1 123 ? 2.796 -2.044 -8.654 1.00 96.19 123 THR A O 1
ATOM 1020 N N . LEU A 1 124 ? 4.101 -3.694 -7.870 1.00 96.88 124 LEU A N 1
ATOM 1021 C CA . LEU A 1 124 ? 3.165 -4.183 -6.861 1.00 96.88 124 LEU A CA 1
ATOM 1022 C C . LEU A 1 124 ? 2.799 -3.084 -5.853 1.00 96.88 124 LEU A C 1
ATOM 1024 O O . LEU A 1 124 ? 1.618 -2.836 -5.611 1.00 96.88 124 LEU A O 1
ATOM 1028 N N . LYS A 1 125 ? 3.796 -2.353 -5.334 1.00 94.81 125 LYS A N 1
ATOM 1029 C CA . LYS A 1 125 ? 3.573 -1.185 -4.459 1.00 94.81 125 LYS A CA 1
ATOM 1030 C C . LYS A 1 125 ? 2.670 -0.142 -5.126 1.00 94.81 125 LYS A C 1
ATOM 1032 O O . LYS A 1 125 ? 1.750 0.376 -4.493 1.00 94.81 125 LYS A O 1
ATOM 1037 N N . LEU A 1 126 ? 2.914 0.158 -6.403 1.00 95.19 126 LEU A N 1
ATOM 1038 C CA . LEU A 1 126 ? 2.148 1.164 -7.141 1.00 95.19 126 LEU A CA 1
ATOM 1039 C C . LEU A 1 126 ? 0.717 0.725 -7.437 1.00 95.19 126 LEU A C 1
ATOM 1041 O O . LEU A 1 126 ? -0.176 1.561 -7.360 1.00 95.19 126 LEU A O 1
ATOM 1045 N N . LEU A 1 127 ? 0.479 -0.559 -7.710 1.00 97.12 127 LEU A N 1
ATOM 1046 C CA . LEU A 1 127 ? -0.875 -1.092 -7.879 1.00 97.12 127 LEU A CA 1
ATOM 1047 C C . LEU A 1 127 ? -1.720 -0.913 -6.616 1.00 97.12 127 LEU A C 1
ATOM 1049 O O . LEU A 1 127 ? -2.888 -0.549 -6.719 1.00 97.12 127 LEU A O 1
ATOM 1053 N N . GLY A 1 128 ? -1.116 -1.085 -5.434 1.00 94.69 128 GLY A N 1
ATOM 1054 C CA . GLY A 1 128 ? -1.776 -0.803 -4.158 1.00 94.69 128 GLY A CA 1
ATOM 1055 C C . GLY A 1 128 ? -2.154 0.674 -4.004 1.00 94.69 128 GLY A C 1
ATOM 1056 O O . GLY A 1 128 ? -3.282 0.980 -3.630 1.00 94.69 128 GLY A O 1
ATOM 1057 N N . ILE A 1 129 ? -1.245 1.592 -4.360 1.00 91.50 129 ILE A N 1
ATOM 1058 C CA . ILE A 1 129 ? -1.492 3.050 -4.335 1.00 91.50 129 ILE A CA 1
ATOM 1059 C C . ILE A 1 129 ? -2.573 3.459 -5.346 1.00 91.50 129 ILE A C 1
ATOM 1061 O O . ILE A 1 129 ? -3.363 4.356 -5.079 1.00 91.50 129 ILE A O 1
ATOM 1065 N N . GLN A 1 130 ? -2.601 2.813 -6.511 1.00 93.19 130 GLN A N 1
ATOM 1066 C CA . GLN A 1 130 ? -3.590 3.048 -7.566 1.00 93.19 130 GLN A CA 1
ATOM 1067 C C . GLN A 1 130 ? -4.935 2.351 -7.307 1.00 93.19 130 GLN A C 1
ATOM 1069 O O . GLN A 1 130 ? -5.821 2.450 -8.151 1.00 93.19 130 GLN A O 1
ATOM 1074 N N . GLU A 1 131 ? -5.068 1.614 -6.200 1.00 95.44 131 GLU A N 1
ATOM 1075 C CA . GLU A 1 131 ? -6.254 0.819 -5.851 1.00 95.44 131 GLU A CA 1
ATOM 1076 C C . GLU A 1 131 ? -6.659 -0.214 -6.924 1.00 95.44 131 GLU A C 1
ATOM 1078 O O . GLU A 1 131 ? -7.814 -0.620 -7.044 1.00 95.44 131 GLU A O 1
ATOM 1083 N N . ARG A 1 132 ? -5.687 -0.688 -7.710 1.00 97.06 132 ARG A N 1
ATOM 1084 C CA . ARG A 1 132 ? -5.872 -1.693 -8.768 1.00 97.06 132 ARG A CA 1
ATOM 1085 C C . ARG A 1 132 ? -5.725 -3.104 -8.206 1.00 97.06 132 ARG A C 1
ATOM 1087 O O . ARG A 1 132 ? -4.742 -3.799 -8.463 1.00 97.06 132 ARG A O 1
ATOM 1094 N N . TYR A 1 133 ? -6.672 -3.501 -7.357 1.00 97.38 133 TYR A N 1
ATOM 1095 C CA . TYR A 1 133 ? -6.530 -4.700 -6.522 1.00 97.38 133 TYR A CA 1
ATOM 1096 C C . TYR A 1 133 ? -6.579 -6.026 -7.297 1.00 97.38 133 TYR A C 1
ATOM 1098 O O . TYR A 1 133 ? -5.931 -6.988 -6.886 1.00 97.38 133 TYR A O 1
ATOM 1106 N N . THR A 1 134 ? -7.278 -6.089 -8.432 1.00 97.38 134 THR A N 1
ATOM 1107 C CA . THR A 1 134 ? -7.317 -7.296 -9.276 1.00 97.38 134 THR A CA 1
ATOM 1108 C C . THR A 1 134 ? -5.951 -7.581 -9.900 1.00 97.38 134 THR A C 1
ATOM 1110 O O . THR A 1 134 ? -5.434 -8.699 -9.815 1.00 97.38 134 THR A O 1
ATOM 1113 N N . GLU A 1 135 ? -5.319 -6.559 -10.479 1.00 98.12 135 GLU A N 1
ATOM 1114 C CA . GLU A 1 135 ? -3.968 -6.673 -11.022 1.00 98.12 135 GLU A CA 1
ATOM 1115 C C . GLU A 1 135 ? -2.929 -6.835 -9.910 1.00 98.12 135 GLU A C 1
ATOM 1117 O O . GLU A 1 135 ? -1.972 -7.587 -10.085 1.00 98.12 135 GLU A O 1
ATOM 1122 N N . PHE A 1 136 ? -3.134 -6.193 -8.752 1.00 98.38 136 PHE A N 1
ATOM 1123 C CA . PHE A 1 136 ? -2.294 -6.395 -7.571 1.00 98.38 136 PHE A CA 1
ATOM 1124 C C . PHE A 1 136 ? -2.255 -7.871 -7.178 1.00 98.38 136 PHE A C 1
ATOM 1126 O O . PHE A 1 136 ? -1.166 -8.417 -7.032 1.00 98.38 136 PHE A O 1
ATOM 1133 N N . LYS A 1 137 ? -3.417 -8.527 -7.037 1.00 97.94 137 LYS A N 1
ATOM 1134 C CA . LYS A 1 137 ? -3.484 -9.940 -6.637 1.00 97.94 137 LYS A CA 1
ATOM 1135 C C . LYS A 1 137 ? -2.797 -10.843 -7.653 1.00 97.94 137 LYS A C 1
ATOM 1137 O O . LYS A 1 137 ? -1.966 -11.663 -7.280 1.00 97.94 137 LYS A O 1
ATOM 1142 N N . SER A 1 138 ? -3.072 -10.612 -8.935 1.00 97.56 138 SER A N 1
ATOM 1143 C CA . SER A 1 138 ? -2.465 -11.371 -10.033 1.00 97.56 138 SER A CA 1
ATOM 1144 C C . SER A 1 138 ? -0.934 -11.259 -10.027 1.00 97.56 138 SER A C 1
ATOM 1146 O O . SER A 1 138 ? -0.234 -12.267 -10.128 1.00 97.56 138 SER A O 1
ATOM 1148 N N . LEU A 1 139 ? -0.398 -10.041 -9.859 1.00 98.00 139 LEU A N 1
ATOM 1149 C CA . LEU A 1 139 ? 1.044 -9.812 -9.764 1.00 98.00 139 LEU A CA 1
ATOM 1150 C C . LEU A 1 139 ? 1.630 -10.390 -8.471 1.00 98.00 139 LEU A C 1
ATOM 1152 O O . LEU A 1 139 ? 2.713 -10.960 -8.513 1.00 98.00 139 LEU A O 1
ATOM 1156 N N . TYR A 1 140 ? 0.942 -10.250 -7.337 1.00 97.69 140 TYR A N 1
ATOM 1157 C CA . TYR A 1 140 ? 1.375 -10.776 -6.042 1.00 97.69 140 TYR A CA 1
ATOM 1158 C C . TYR A 1 140 ? 1.560 -12.296 -6.081 1.00 97.69 140 TYR A C 1
ATOM 1160 O O . TYR A 1 140 ? 2.639 -12.784 -5.737 1.00 97.69 140 TYR A O 1
ATOM 1168 N N . ASP A 1 141 ? 0.557 -13.027 -6.571 1.00 96.62 141 ASP A N 1
ATOM 1169 C CA . ASP A 1 141 ? 0.596 -14.488 -6.652 1.00 96.62 141 ASP A CA 1
ATOM 1170 C C . ASP A 1 141 ? 1.709 -14.955 -7.602 1.00 96.62 141 ASP A C 1
ATOM 1172 O O . ASP A 1 141 ? 2.521 -15.815 -7.251 1.00 96.62 141 ASP A O 1
ATOM 1176 N N . TYR A 1 142 ? 1.824 -14.322 -8.776 1.00 96.75 142 TYR A N 1
ATOM 1177 C CA . TYR A 1 142 ? 2.922 -14.578 -9.710 1.00 96.75 142 TYR A CA 1
ATOM 1178 C C . TYR A 1 142 ? 4.293 -14.293 -9.078 1.00 96.75 142 TYR A C 1
ATOM 1180 O O . TYR A 1 142 ? 5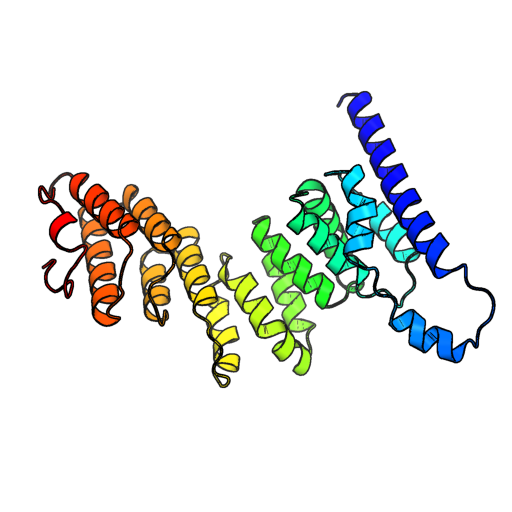.224 -15.091 -9.202 1.00 96.75 142 TYR A O 1
ATOM 1188 N N . PHE A 1 143 ? 4.432 -13.165 -8.378 1.00 94.75 143 PHE A N 1
ATOM 1189 C CA . PHE A 1 143 ? 5.692 -12.743 -7.779 1.00 94.75 143 PHE A CA 1
ATOM 1190 C C . PHE A 1 143 ? 6.151 -13.741 -6.712 1.00 94.75 143 PHE A C 1
ATOM 1192 O O . PHE A 1 143 ? 7.301 -14.175 -6.740 1.00 94.75 143 PHE A O 1
ATOM 1199 N N . LEU A 1 144 ? 5.250 -14.204 -5.839 1.00 93.94 144 LEU A N 1
ATOM 1200 C CA . LEU A 1 144 ? 5.566 -15.225 -4.835 1.00 93.94 144 LEU A CA 1
ATOM 1201 C C . LEU A 1 144 ? 6.001 -16.571 -5.431 1.00 93.94 144 LEU A C 1
ATOM 1203 O O . LEU A 1 144 ? 6.822 -17.263 -4.817 1.00 93.94 144 LEU A O 1
ATOM 1207 N N . LEU A 1 145 ? 5.464 -16.952 -6.593 1.00 95.44 145 LEU A N 1
ATOM 1208 C CA . LEU A 1 145 ? 5.873 -18.162 -7.314 1.00 95.44 145 LEU A CA 1
ATOM 1209 C C . LEU A 1 145 ? 7.243 -17.998 -7.979 1.00 95.44 145 LEU A C 1
ATOM 1211 O O . LEU A 1 145 ? 8.026 -18.945 -8.009 1.00 95.44 145 LEU A O 1
ATOM 1215 N N . ARG A 1 146 ? 7.541 -16.797 -8.484 1.00 93.50 146 ARG A N 1
ATOM 1216 C CA . ARG A 1 146 ? 8.796 -16.485 -9.177 1.00 93.50 146 ARG A CA 1
ATOM 1217 C C . ARG A 1 146 ? 10.001 -16.396 -8.239 1.00 93.50 146 ARG A C 1
ATOM 1219 O O . ARG A 1 146 ? 11.099 -16.778 -8.636 1.00 93.50 146 ARG A O 1
ATOM 1226 N N . LEU A 1 147 ? 9.824 -15.867 -7.028 1.00 88.06 147 LEU A N 1
ATOM 1227 C CA . LEU A 1 147 ? 10.931 -15.670 -6.089 1.00 88.06 147 LEU A CA 1
ATOM 1228 C C . LEU A 1 147 ? 11.503 -17.002 -5.588 1.00 88.06 147 LEU A C 1
ATOM 1230 O O . LEU A 1 147 ? 10.772 -17.868 -5.102 1.00 88.06 147 LEU A O 1
ATOM 1234 N N . ASN A 1 148 ? 12.830 -17.133 -5.590 1.00 84.44 148 ASN A N 1
ATOM 1235 C CA . ASN A 1 148 ? 13.489 -18.250 -4.912 1.00 84.44 148 ASN A CA 1
ATOM 1236 C C . ASN A 1 148 ? 13.531 -18.047 -3.380 1.00 84.44 148 ASN A C 1
ATOM 1238 O O . ASN A 1 148 ? 13.206 -16.981 -2.858 1.00 84.44 148 ASN A O 1
ATOM 1242 N N . ALA A 1 149 ? 13.958 -19.064 -2.625 1.00 83.75 149 ALA A N 1
ATOM 1243 C CA . ALA A 1 149 ? 13.953 -19.024 -1.157 1.00 83.75 149 ALA A CA 1
ATOM 1244 C C . ALA A 1 149 ? 14.800 -17.888 -0.543 1.00 83.75 149 ALA A C 1
ATOM 1246 O O . ALA A 1 149 ? 14.468 -17.392 0.536 1.00 83.75 149 ALA A O 1
ATOM 1247 N N . VAL A 1 150 ? 15.887 -17.476 -1.202 1.00 80.44 150 VAL A N 1
ATOM 1248 C CA . VAL A 1 150 ? 16.729 -16.359 -0.748 1.00 80.44 150 VAL A CA 1
ATOM 1249 C C . VAL A 1 150 ? 16.024 -15.038 -1.028 1.00 80.44 150 VAL A C 1
ATOM 1251 O O . VAL A 1 150 ? 15.893 -14.209 -0.131 1.00 80.44 150 VAL A O 1
ATOM 1254 N N . GLU A 1 151 ? 15.503 -14.861 -2.238 1.00 81.25 151 GLU A N 1
ATOM 1255 C CA . GLU A 1 151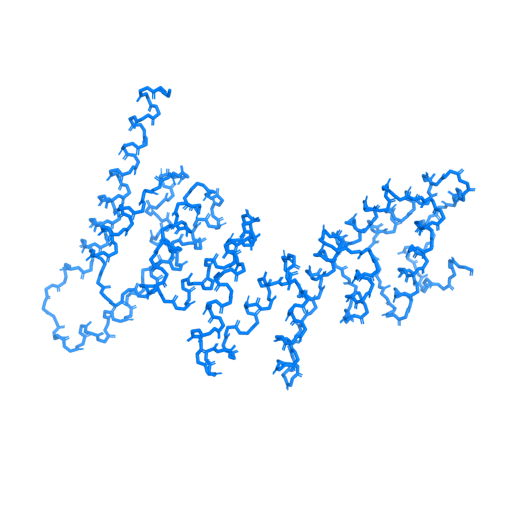 ? 14.804 -13.638 -2.629 1.00 81.25 151 GLU A CA 1
ATOM 1256 C C . GLU A 1 151 ? 13.513 -13.427 -1.836 1.00 81.25 151 GLU A C 1
ATOM 1258 O O . GLU A 1 151 ? 13.221 -12.296 -1.454 1.00 81.25 151 GLU A O 1
ATOM 1263 N N . LYS A 1 152 ? 12.779 -14.500 -1.502 1.00 83.94 152 LYS A N 1
ATOM 1264 C CA . LYS A 1 152 ? 11.612 -14.423 -0.611 1.00 83.94 152 LYS A CA 1
ATOM 1265 C C . LYS A 1 152 ? 11.969 -13.753 0.708 1.00 83.94 152 LYS A C 1
ATOM 1267 O O . LYS A 1 152 ? 11.239 -12.871 1.133 1.00 83.94 152 LYS A O 1
ATOM 1272 N N . LYS A 1 153 ? 13.115 -14.097 1.310 1.00 79.25 153 LYS A N 1
ATOM 1273 C CA . LYS A 1 153 ? 13.603 -13.462 2.550 1.00 79.25 153 LYS A CA 1
ATOM 1274 C C . LYS A 1 153 ? 14.002 -12.000 2.348 1.00 79.25 153 LYS A C 1
ATOM 1276 O O . LYS A 1 153 ? 13.839 -11.200 3.263 1.00 79.25 153 LYS A O 1
ATOM 1281 N N . VAL A 1 154 ? 14.538 -11.650 1.176 1.00 80.06 154 VAL A N 1
ATOM 1282 C CA . VAL A 1 154 ? 14.943 -10.272 0.847 1.00 80.06 154 VAL A CA 1
ATOM 1283 C C . VAL A 1 154 ? 13.719 -9.371 0.674 1.00 80.06 154 VAL A C 1
ATOM 1285 O O . VAL A 1 154 ? 13.664 -8.297 1.266 1.00 80.06 154 VAL A O 1
ATOM 1288 N N . PHE A 1 155 ? 12.721 -9.815 -0.093 1.00 84.69 155 PHE A N 1
ATOM 1289 C CA . PHE A 1 155 ? 11.527 -9.024 -0.404 1.00 84.69 155 PHE A CA 1
ATOM 1290 C C . PHE A 1 155 ? 10.407 -9.145 0.633 1.00 84.69 155 PHE A C 1
ATOM 1292 O O . PHE A 1 155 ? 9.461 -8.366 0.588 1.00 84.69 155 PHE A O 1
ATOM 1299 N N . GLN A 1 156 ? 10.506 -10.070 1.588 1.00 86.44 156 GLN A N 1
ATOM 1300 C CA . GLN A 1 156 ? 9.475 -10.382 2.583 1.00 86.44 156 GLN A CA 1
ATOM 1301 C C . GLN A 1 156 ? 8.809 -9.151 3.211 1.00 86.44 156 GLN A C 1
ATOM 1303 O O . GLN A 1 156 ? 7.590 -9.013 3.170 1.00 86.44 156 GLN A O 1
ATOM 1308 N N . ASN A 1 157 ? 9.612 -8.239 3.765 1.00 85.38 157 ASN A N 1
ATOM 1309 C CA . ASN A 1 157 ? 9.110 -7.047 4.447 1.00 85.38 157 ASN A CA 1
ATOM 1310 C C . ASN A 1 157 ? 8.445 -6.067 3.462 1.00 85.38 157 ASN A C 1
ATOM 1312 O O . ASN A 1 157 ? 7.409 -5.476 3.754 1.00 85.38 157 ASN A O 1
ATOM 1316 N N . ASP A 1 158 ? 9.007 -5.920 2.261 1.00 88.38 158 ASP A N 1
ATOM 1317 C CA . ASP A 1 158 ? 8.425 -5.072 1.219 1.00 88.38 158 ASP A CA 1
ATOM 1318 C C . ASP A 1 158 ? 7.090 -5.619 0.705 1.00 88.38 158 ASP A C 1
ATOM 1320 O O . ASP A 1 158 ? 6.161 -4.842 0.468 1.00 88.38 158 ASP A O 1
ATOM 1324 N N . ILE A 1 159 ? 6.979 -6.941 0.572 1.00 92.69 159 ILE A N 1
ATOM 1325 C CA . ILE A 1 159 ? 5.734 -7.626 0.226 1.00 92.69 159 ILE A CA 1
ATOM 1326 C C . ILE A 1 159 ? 4.718 -7.421 1.350 1.00 92.69 159 ILE A C 1
ATOM 1328 O O . ILE A 1 159 ? 3.629 -6.926 1.075 1.00 92.69 159 ILE A O 1
ATOM 1332 N N . ALA A 1 160 ? 5.088 -7.690 2.607 1.00 93.44 160 ALA A N 1
ATOM 1333 C CA . ALA A 1 160 ? 4.217 -7.505 3.768 1.00 93.44 160 ALA A CA 1
ATOM 1334 C C . ALA A 1 160 ? 3.669 -6.070 3.851 1.00 93.44 160 ALA A C 1
ATOM 1336 O O . ALA A 1 160 ? 2.461 -5.875 3.931 1.00 93.44 160 ALA A O 1
ATOM 1337 N N . LYS A 1 161 ? 4.531 -5.052 3.718 1.00 92.50 161 LYS A N 1
ATOM 1338 C CA . LYS A 1 161 ? 4.125 -3.633 3.662 1.00 92.50 161 LYS A CA 1
ATOM 1339 C C . LYS A 1 161 ? 3.164 -3.320 2.519 1.00 92.50 161 LYS A C 1
ATOM 1341 O O . LYS A 1 161 ? 2.310 -2.449 2.656 1.00 92.50 161 LYS A O 1
ATOM 1346 N N . SER A 1 162 ? 3.341 -3.970 1.372 1.00 94.94 162 SER A N 1
ATOM 1347 C CA . SER A 1 162 ? 2.490 -3.734 0.203 1.00 94.94 162 SER A CA 1
ATOM 1348 C C . SER A 1 162 ? 1.120 -4.369 0.398 1.00 94.94 162 SER A C 1
ATOM 1350 O O . SER A 1 162 ? 0.112 -3.713 0.170 1.00 94.94 162 SER A O 1
ATOM 1352 N N . VAL A 1 163 ? 1.087 -5.613 0.873 1.00 96.75 163 VAL A N 1
ATOM 1353 C CA . VAL A 1 163 ? -0.132 -6.396 1.112 1.00 96.75 163 VAL A CA 1
ATOM 1354 C C . VAL A 1 163 ? -0.962 -5.811 2.258 1.00 96.75 163 VAL A C 1
ATOM 1356 O O . VAL A 1 163 ? -2.178 -5.684 2.118 1.00 96.75 163 VAL A O 1
ATOM 1359 N N . ALA A 1 164 ? -0.317 -5.351 3.334 1.00 96.12 164 ALA A N 1
ATOM 1360 C CA . ALA A 1 164 ? -0.961 -4.773 4.517 1.00 96.12 164 ALA A CA 1
ATOM 1361 C C . ALA A 1 164 ? -1.873 -3.571 4.229 1.00 96.12 164 ALA A C 1
ATOM 1363 O O . ALA A 1 164 ? -2.707 -3.237 5.062 1.00 96.12 164 ALA A O 1
ATOM 1364 N N . ARG A 1 165 ? -1.720 -2.915 3.071 1.00 94.75 165 ARG A N 1
ATOM 1365 C CA . ARG A 1 165 ? -2.491 -1.731 2.640 1.00 94.75 165 ARG A CA 1
ATOM 1366 C C . ARG A 1 165 ? -3.632 -2.055 1.668 1.00 94.75 165 ARG A C 1
ATOM 1368 O O . ARG A 1 165 ? -4.178 -1.153 1.035 1.00 94.75 165 ARG A O 1
ATOM 1375 N N . THR A 1 166 ? -3.929 -3.333 1.462 1.00 96.81 166 THR A N 1
ATOM 1376 C CA . THR A 1 166 ? -4.858 -3.809 0.427 1.00 96.81 166 THR A CA 1
ATOM 1377 C C . THR A 1 166 ? -5.962 -4.670 1.038 1.00 96.81 166 THR A C 1
ATOM 1379 O O . THR A 1 166 ? -5.847 -5.070 2.198 1.00 96.81 166 THR A O 1
ATOM 1382 N N . PRO A 1 167 ? -7.007 -5.037 0.271 1.00 97.12 167 PRO A N 1
ATOM 1383 C CA . PRO A 1 167 ? -7.995 -6.022 0.715 1.00 97.12 167 PRO A CA 1
ATOM 1384 C C . PRO A 1 167 ? -7.392 -7.377 1.125 1.00 97.12 167 PRO A C 1
ATOM 1386 O O . PRO A 1 167 ? -8.023 -8.132 1.852 1.00 97.12 167 PRO A O 1
ATOM 1389 N N . PHE A 1 168 ? -6.162 -7.681 0.696 1.00 96.94 168 PHE A N 1
ATOM 1390 C CA . PHE A 1 168 ? -5.454 -8.932 0.990 1.00 96.94 168 PHE A CA 1
ATOM 1391 C C . PHE A 1 168 ? -4.612 -8.866 2.272 1.00 96.94 168 PHE A C 1
ATOM 1393 O O . PHE A 1 168 ? -3.762 -9.720 2.501 1.00 96.94 168 PHE A O 1
ATOM 1400 N N . TRP A 1 169 ? -4.818 -7.853 3.122 1.00 95.81 169 TRP A N 1
ATOM 1401 C CA . TRP A 1 169 ? -4.021 -7.617 4.331 1.00 95.81 169 TRP A CA 1
ATOM 1402 C C . TRP A 1 169 ? -3.920 -8.834 5.268 1.00 95.81 169 TRP A C 1
ATOM 1404 O O . TRP A 1 169 ? -2.938 -8.933 6.007 1.00 95.81 169 TRP A O 1
ATOM 1414 N N . ARG A 1 170 ? -4.876 -9.774 5.216 1.00 94.69 170 ARG A N 1
ATOM 1415 C CA . ARG A 1 170 ? -4.862 -11.030 5.988 1.00 94.69 170 ARG A CA 1
ATOM 1416 C C . ARG A 1 170 ? -3.721 -11.985 5.632 1.00 94.69 170 ARG A C 1
ATOM 1418 O O . ARG A 1 170 ? -3.382 -12.810 6.470 1.00 94.69 170 ARG A O 1
ATOM 1425 N N . ASP A 1 171 ? -3.068 -11.818 4.485 1.00 94.00 171 ASP A N 1
ATOM 1426 C CA . ASP A 1 171 ? -1.877 -12.601 4.121 1.00 94.00 171 ASP A CA 1
ATOM 1427 C C . ASP A 1 171 ? -0.609 -12.065 4.840 1.00 94.00 171 ASP A C 1
ATOM 1429 O O . ASP A 1 171 ? 0.433 -12.719 4.897 1.00 94.00 171 ASP A O 1
ATOM 1433 N N . THR A 1 172 ? -0.674 -10.861 5.427 1.00 93.31 172 THR A N 1
ATOM 1434 C CA . THR A 1 172 ? 0.472 -10.179 6.059 1.00 93.31 172 THR A CA 1
ATOM 1435 C C . THR A 1 172 ? 1.060 -10.931 7.265 1.00 93.31 172 THR A C 1
ATOM 1437 O O . THR A 1 172 ? 2.286 -11.033 7.330 1.00 93.31 172 THR A O 1
ATOM 1440 N N . PRO A 1 173 ? 0.278 -11.477 8.221 1.00 89.19 173 PRO A N 1
ATOM 1441 C CA . PRO A 1 173 ? 0.826 -12.172 9.389 1.00 89.19 173 PRO A CA 1
ATOM 1442 C C . PRO A 1 173 ? 1.730 -13.356 9.033 1.00 89.19 173 PRO A C 1
ATOM 1444 O O . PRO A 1 173 ? 2.784 -13.521 9.643 1.00 89.19 173 PRO A O 1
ATOM 1447 N N . GLU A 1 174 ? 1.382 -14.139 8.008 1.00 87.12 174 GLU A N 1
ATOM 1448 C CA . GLU A 1 174 ? 2.211 -15.261 7.541 1.00 87.12 174 GLU A CA 1
ATOM 1449 C C . GLU A 1 174 ? 3.568 -14.775 7.008 1.00 87.12 174 GLU A C 1
ATOM 1451 O O . GLU A 1 174 ? 4.620 -15.375 7.263 1.00 87.12 174 GLU A O 1
ATOM 1456 N N . LEU A 1 175 ? 3.557 -13.623 6.330 1.00 86.62 175 LEU A N 1
ATOM 1457 C CA . LEU A 1 175 ? 4.759 -12.946 5.854 1.00 86.62 175 LEU A CA 1
ATOM 1458 C C . LEU A 1 175 ? 5.568 -12.316 6.990 1.00 86.62 175 LEU A C 1
ATOM 1460 O O . LEU A 1 175 ? 6.751 -12.074 6.795 1.00 86.62 175 LEU A O 1
ATOM 1464 N N . LEU A 1 176 ? 4.992 -12.038 8.159 1.00 82.94 176 LEU A N 1
ATOM 1465 C CA . LEU A 1 176 ? 5.727 -11.477 9.299 1.00 82.94 176 LEU A CA 1
ATOM 1466 C C . LEU A 1 176 ? 6.263 -12.556 10.239 1.00 82.94 176 LEU A C 1
ATOM 1468 O O . LEU A 1 176 ? 7.371 -12.394 10.749 1.00 82.94 176 LEU A O 1
ATOM 1472 N N . PHE A 1 177 ? 5.562 -13.678 10.408 1.00 67.25 177 PHE A N 1
ATOM 1473 C CA . PHE A 1 177 ? 5.940 -14.741 11.347 1.00 67.25 177 PHE A CA 1
ATOM 1474 C C . PHE A 1 177 ? 7.345 -15.308 11.079 1.00 67.25 177 PHE A C 1
ATOM 1476 O O . PHE A 1 177 ? 8.128 -15.550 11.995 1.00 67.25 177 PHE A O 1
ATOM 1483 N N . SER A 1 178 ? 7.740 -15.434 9.808 1.00 59.72 178 SER A N 1
ATOM 1484 C CA . SER A 1 178 ? 9.103 -15.866 9.456 1.00 59.72 178 SER A CA 1
ATOM 1485 C C . SER A 1 178 ? 10.175 -14.777 9.654 1.00 59.72 178 SER A C 1
ATOM 1487 O O . SER A 1 178 ? 11.368 -15.088 9.649 1.00 59.72 178 SER A O 1
ATOM 1489 N N . SER A 1 179 ? 9.772 -13.523 9.887 1.00 54.75 179 SER A N 1
ATOM 1490 C CA . SER A 1 179 ? 10.654 -12.381 10.167 1.00 54.75 179 SER A CA 1
ATOM 1491 C C . SER A 1 179 ? 10.840 -12.093 11.662 1.00 54.75 179 SER A C 1
ATOM 1493 O O . SER A 1 179 ? 11.888 -11.571 12.030 1.00 54.75 179 SER A O 1
ATOM 1495 N N . GLU A 1 180 ? 9.891 -12.485 12.525 1.00 52.53 180 GLU A N 1
ATOM 1496 C CA . GLU A 1 180 ? 9.890 -12.220 13.981 1.00 52.53 180 GLU A CA 1
ATOM 1497 C C . GLU A 1 180 ? 11.018 -12.933 14.752 1.00 52.53 180 GLU A C 1
ATOM 1499 O O . GLU A 1 180 ? 11.338 -12.577 15.885 1.00 52.53 180 GLU A O 1
ATOM 1504 N N . THR A 1 181 ? 11.719 -13.874 14.111 1.00 50.47 181 THR A N 1
ATOM 1505 C CA . THR A 1 181 ? 13.005 -14.405 14.606 1.00 50.47 181 THR A CA 1
ATOM 1506 C C . THR A 1 181 ? 14.118 -13.348 14.631 1.00 50.47 181 THR A C 1
ATOM 1508 O O . THR A 1 181 ? 15.129 -13.514 15.315 1.00 50.47 181 THR A O 1
ATOM 1511 N N . LYS A 1 182 ? 13.933 -12.229 13.923 1.00 54.38 182 LYS A N 1
ATOM 1512 C CA . LYS A 1 182 ? 14.754 -11.021 13.993 1.00 54.38 182 LYS A CA 1
ATOM 1513 C C . LYS A 1 182 ? 13.919 -9.942 14.679 1.00 54.38 182 LYS A C 1
ATOM 1515 O O . LYS A 1 182 ? 12.784 -9.712 14.286 1.00 54.38 182 LYS A O 1
ATOM 1520 N N . LYS A 1 183 ? 14.481 -9.254 15.677 1.00 59.12 183 LYS A N 1
ATOM 1521 C CA . LYS A 1 183 ? 13.867 -8.104 16.375 1.00 59.12 183 LYS A CA 1
ATOM 1522 C C . LYS A 1 183 ? 13.613 -6.925 15.413 1.00 59.12 183 LYS A C 1
ATOM 1524 O O . LYS A 1 183 ? 14.329 -5.929 15.459 1.00 59.12 183 LYS A O 1
ATOM 1529 N N . CYS A 1 184 ? 12.664 -7.054 14.493 1.00 65.31 184 CYS A N 1
ATOM 1530 C CA . CYS A 1 184 ? 12.263 -6.008 13.563 1.00 65.31 184 CYS A CA 1
ATOM 1531 C C . CYS A 1 184 ? 10.985 -5.357 14.090 1.00 65.31 184 CYS A C 1
ATOM 1533 O O . CYS A 1 184 ? 10.031 -6.054 14.433 1.00 65.31 184 CYS A O 1
ATOM 1535 N N . ASP A 1 185 ? 10.978 -4.030 14.183 1.00 75.56 185 ASP A N 1
ATOM 1536 C CA . ASP A 1 185 ? 9.780 -3.286 14.556 1.00 75.56 185 ASP A CA 1
ATOM 1537 C C . ASP A 1 185 ? 8.781 -3.302 13.389 1.00 75.56 185 ASP A C 1
ATOM 1539 O O . ASP A 1 185 ? 8.968 -2.633 12.369 1.00 75.56 185 ASP A O 1
ATOM 1543 N N . ASN A 1 186 ? 7.723 -4.097 13.549 1.00 84.31 186 ASN A N 1
ATOM 1544 C CA . ASN A 1 186 ? 6.647 -4.255 12.574 1.00 84.31 186 ASN A CA 1
ATOM 1545 C C . ASN A 1 186 ? 5.455 -3.320 12.850 1.00 84.31 186 ASN A C 1
ATOM 1547 O O . ASN A 1 186 ? 4.430 -3.434 12.178 1.00 84.31 186 ASN A O 1
ATOM 1551 N N . SER A 1 187 ? 5.567 -2.374 13.793 1.00 84.81 187 SER A N 1
ATOM 1552 C CA . SER A 1 187 ? 4.443 -1.525 14.219 1.00 84.81 187 SER A CA 1
ATOM 1553 C C . SER A 1 187 ? 3.820 -0.758 13.051 1.00 84.81 187 SER A C 1
ATOM 1555 O O . SER A 1 187 ? 2.605 -0.765 12.891 1.00 84.81 187 SER A O 1
ATOM 1557 N N . ALA A 1 188 ? 4.635 -0.211 12.142 1.00 88.25 188 ALA A N 1
ATOM 1558 C CA . ALA A 1 188 ? 4.135 0.499 10.961 1.00 88.25 188 ALA A CA 1
ATOM 1559 C C . ALA A 1 188 ? 3.350 -0.393 9.975 1.00 88.25 188 ALA A C 1
ATOM 1561 O O . ALA A 1 188 ? 2.572 0.124 9.174 1.00 88.25 188 ALA A O 1
ATOM 1562 N N . ILE A 1 189 ? 3.584 -1.710 9.976 1.00 92.00 189 ILE A N 1
ATOM 1563 C CA . ILE A 1 189 ? 2.845 -2.674 9.145 1.00 92.00 189 ILE A CA 1
ATOM 1564 C C . ILE A 1 189 ? 1.517 -3.004 9.819 1.00 92.00 189 ILE A C 1
ATOM 1566 O O . ILE A 1 189 ? 0.481 -2.957 9.164 1.00 92.00 189 ILE A O 1
ATOM 1570 N N . TYR A 1 190 ? 1.535 -3.251 11.130 1.00 92.19 190 TYR A N 1
ATOM 1571 C CA . TYR A 1 190 ? 0.317 -3.471 11.906 1.00 92.19 190 TYR A CA 1
ATOM 1572 C C . TYR A 1 190 ? -0.617 -2.249 11.875 1.00 92.19 190 TYR A C 1
ATOM 1574 O O . TYR A 1 190 ? -1.817 -2.421 11.701 1.00 92.19 190 TYR A O 1
ATOM 1582 N N . GLU A 1 191 ? -0.089 -1.019 11.906 1.00 93.62 191 GLU A N 1
ATOM 1583 C CA . GLU A 1 191 ? -0.891 0.201 11.697 1.00 93.62 191 GLU A CA 1
ATOM 1584 C C . GLU A 1 191 ? -1.596 0.204 10.332 1.00 93.62 191 GLU A C 1
ATOM 1586 O O . GLU A 1 191 ? -2.769 0.552 10.233 1.00 93.62 191 GLU A O 1
ATOM 1591 N N . GLN A 1 192 ? -0.901 -0.218 9.271 1.00 94.44 192 GLN A N 1
ATOM 1592 C CA . GLN A 1 192 ? -1.491 -0.310 7.931 1.00 94.44 192 GLN A CA 1
ATOM 1593 C C . GLN A 1 192 ? -2.572 -1.388 7.863 1.00 94.44 192 GLN A C 1
ATOM 1595 O O . GLN A 1 192 ? -3.585 -1.183 7.199 1.00 94.44 192 GLN A O 1
ATOM 1600 N N . MET A 1 193 ? -2.384 -2.503 8.575 1.00 96.06 193 MET A N 1
ATOM 1601 C CA . MET A 1 193 ? -3.414 -3.530 8.711 1.00 96.06 193 MET A CA 1
ATOM 1602 C C . MET A 1 193 ? -4.650 -2.987 9.435 1.00 96.06 193 MET A C 1
ATOM 1604 O O . MET A 1 193 ? -5.754 -3.251 8.975 1.00 96.06 193 MET A O 1
ATOM 1608 N N . CYS A 1 194 ? -4.491 -2.177 10.491 1.00 96.06 194 CYS A N 1
ATOM 1609 C CA . CYS A 1 194 ? -5.619 -1.516 11.159 1.00 96.06 194 CYS A CA 1
ATOM 1610 C C . CYS A 1 194 ? -6.431 -0.660 10.172 1.00 96.06 194 CYS A C 1
ATOM 1612 O O . CYS A 1 194 ? -7.649 -0.819 10.076 1.00 96.06 194 CYS A O 1
ATOM 1614 N N . SER A 1 195 ? -5.760 0.195 9.393 1.00 95.12 195 SER A N 1
ATOM 1615 C CA . SER A 1 195 ? -6.410 1.010 8.357 1.00 95.12 195 SER A CA 1
ATOM 1616 C C . SER A 1 195 ? -7.105 0.157 7.288 1.00 95.12 195 SER A C 1
ATOM 1618 O O . SER A 1 195 ? -8.243 0.429 6.903 1.00 95.12 195 SER A O 1
ATOM 1620 N N . SER A 1 196 ? -6.459 -0.916 6.821 1.00 96.12 196 SER A N 1
ATOM 1621 C CA . SER A 1 196 ? -7.044 -1.829 5.830 1.00 96.12 196 SER A CA 1
ATOM 1622 C C . SER A 1 196 ? -8.242 -2.602 6.370 1.00 96.12 196 SER A C 1
ATOM 1624 O O . SER A 1 196 ? -9.224 -2.759 5.648 1.00 96.12 196 SER A O 1
ATOM 1626 N N . ALA A 1 197 ? -8.205 -3.037 7.630 1.00 96.44 197 ALA A N 1
ATOM 1627 C CA . ALA A 1 197 ? -9.324 -3.705 8.282 1.00 96.44 197 ALA A CA 1
ATOM 1628 C C . ALA A 1 197 ? -10.554 -2.785 8.345 1.00 96.44 197 ALA A C 1
ATOM 1630 O O . ALA A 1 197 ? -11.650 -3.203 7.983 1.00 96.44 197 ALA A O 1
ATOM 1631 N N . LEU A 1 198 ? -10.371 -1.506 8.697 1.00 95.06 198 LEU A N 1
ATOM 1632 C CA . LEU A 1 198 ? -11.456 -0.514 8.686 1.00 95.06 198 LEU A CA 1
ATOM 1633 C C . LEU A 1 198 ? -12.004 -0.236 7.277 1.00 95.06 198 LEU A C 1
ATOM 1635 O O . LEU A 1 198 ? -13.202 0.035 7.112 1.00 95.06 198 LEU A O 1
ATOM 1639 N N . LYS A 1 199 ? -11.137 -0.268 6.259 1.00 94.38 199 LYS A N 1
ATOM 1640 C CA . LYS A 1 199 ? -11.501 0.051 4.874 1.00 94.38 199 LYS A CA 1
ATOM 1641 C C . LYS A 1 199 ? -12.180 -1.113 4.147 1.00 94.38 199 LYS A C 1
ATOM 1643 O O . LYS A 1 199 ? -13.155 -0.875 3.438 1.00 94.38 199 LYS A O 1
ATOM 1648 N N . PHE A 1 200 ? -11.680 -2.336 4.307 1.00 94.88 200 PHE A N 1
ATOM 1649 C CA . PHE A 1 200 ? -12.033 -3.482 3.458 1.00 94.88 200 PHE A CA 1
ATOM 1650 C C . PHE A 1 200 ? -12.723 -4.637 4.185 1.00 94.88 200 PHE A C 1
ATOM 1652 O O . PHE A 1 200 ? -13.183 -5.561 3.520 1.00 94.88 200 PHE A O 1
ATOM 1659 N N . ASP A 1 201 ? -12.786 -4.612 5.513 1.00 93.62 201 ASP A N 1
ATOM 1660 C CA . ASP A 1 201 ? -13.328 -5.705 6.318 1.00 93.62 201 ASP A CA 1
ATOM 1661 C C . ASP A 1 201 ? -14.337 -5.170 7.354 1.00 93.62 201 ASP A C 1
ATOM 1663 O O . ASP A 1 201 ? -14.800 -4.025 7.313 1.00 93.62 201 ASP A O 1
ATOM 1667 N N . THR A 1 202 ? -14.709 -6.039 8.281 1.00 90.00 202 THR A N 1
ATOM 1668 C CA . THR A 1 202 ? -15.507 -5.763 9.465 1.00 90.00 202 THR A CA 1
ATOM 1669 C C . THR A 1 202 ? -14.710 -4.966 10.495 1.00 90.00 202 THR A C 1
ATOM 1671 O O . THR A 1 202 ? -13.512 -5.179 10.697 1.00 90.00 202 THR A O 1
ATOM 1674 N N . ILE A 1 203 ? -15.399 -4.094 11.234 1.00 91.75 203 ILE A N 1
ATOM 1675 C CA . ILE A 1 203 ? -14.785 -3.309 12.314 1.00 91.75 203 ILE A CA 1
ATOM 1676 C C . ILE A 1 203 ? -14.214 -4.190 13.436 1.00 91.75 203 ILE A C 1
ATOM 1678 O O . ILE A 1 203 ? -13.273 -3.795 14.110 1.00 91.75 203 ILE A O 1
ATOM 1682 N N . SER A 1 204 ? -14.703 -5.421 13.607 1.00 91.38 204 SER A N 1
ATOM 1683 C CA . SER A 1 204 ? -14.108 -6.390 14.538 1.00 91.38 204 SER A CA 1
ATOM 1684 C C . SER A 1 204 ? -12.661 -6.740 14.171 1.00 91.38 204 SER A C 1
ATOM 1686 O O . SER A 1 204 ? -11.810 -6.853 15.050 1.00 91.38 204 SER A O 1
ATOM 1688 N N . SER A 1 205 ? -12.354 -6.820 12.874 1.00 94.31 205 SER A N 1
ATOM 1689 C CA . SER A 1 205 ? -11.008 -7.128 12.368 1.00 94.31 205 SER A CA 1
ATOM 1690 C C . SER A 1 205 ? -9.992 -6.027 12.681 1.00 94.31 205 SER A C 1
ATOM 1692 O O . SER A 1 205 ? -8.794 -6.286 12.794 1.00 94.31 205 SER A O 1
ATOM 1694 N N . PHE A 1 206 ? -10.458 -4.789 12.867 1.00 95.69 206 PHE A N 1
ATOM 1695 C CA . PHE A 1 206 ? -9.608 -3.695 13.328 1.00 95.69 206 PHE A CA 1
ATOM 1696 C C . PHE A 1 206 ? -9.048 -3.982 14.725 1.00 95.69 206 PHE A C 1
ATOM 1698 O O . PHE A 1 206 ? -7.853 -3.797 14.948 1.00 95.69 206 PHE A O 1
ATOM 1705 N N . PHE A 1 207 ? -9.860 -4.508 15.646 1.00 95.00 207 PHE A N 1
ATOM 1706 C CA . PHE A 1 207 ? -9.390 -4.834 16.994 1.00 95.00 207 PHE A CA 1
ATOM 1707 C C . PHE A 1 207 ? -8.387 -5.987 17.005 1.00 95.00 207 PHE A C 1
ATOM 1709 O O . PHE A 1 207 ? -7.400 -5.916 17.737 1.00 95.00 207 PHE A O 1
ATOM 1716 N N . GLU A 1 208 ? -8.570 -6.996 16.143 1.00 92.19 208 GLU A N 1
ATOM 1717 C CA . GLU A 1 208 ? -7.579 -8.067 15.946 1.00 92.19 208 GLU A CA 1
ATOM 1718 C C . GLU A 1 208 ? -6.194 -7.492 15.613 1.00 92.19 208 GLU A C 1
ATOM 1720 O O . GLU A 1 208 ? -5.185 -7.933 16.168 1.00 92.19 208 GLU A O 1
ATOM 1725 N N . CYS A 1 209 ? -6.149 -6.474 14.747 1.00 92.81 209 CYS A N 1
ATOM 1726 C CA . CYS A 1 209 ? -4.915 -5.788 14.367 1.00 92.81 209 CYS A CA 1
ATOM 1727 C C . CYS A 1 209 ? -4.373 -4.909 15.502 1.00 92.81 209 CYS A C 1
ATOM 1729 O O . CYS A 1 209 ? -3.176 -4.936 15.789 1.00 92.81 209 CYS A O 1
ATOM 1731 N N . MET A 1 210 ? -5.245 -4.169 16.190 1.00 92.44 210 MET A N 1
ATOM 1732 C CA . MET A 1 210 ? -4.861 -3.271 17.284 1.00 92.44 210 MET A CA 1
ATOM 1733 C C . MET A 1 210 ? -4.192 -4.012 18.444 1.00 92.44 210 MET A C 1
ATOM 1735 O O . MET A 1 210 ? -3.231 -3.506 19.017 1.00 92.44 210 MET A O 1
ATOM 1739 N N . HIS A 1 211 ? -4.623 -5.241 18.743 1.00 90.62 211 HIS A N 1
ATOM 1740 C CA . HIS A 1 211 ? -3.981 -6.101 19.744 1.00 90.62 211 HIS A CA 1
ATOM 1741 C C . HIS A 1 211 ? -2.541 -6.517 19.394 1.00 90.62 211 HIS A C 1
ATOM 1743 O O . HIS A 1 211 ? -1.827 -7.019 20.261 1.00 90.62 211 HIS A O 1
ATOM 1749 N N . LYS A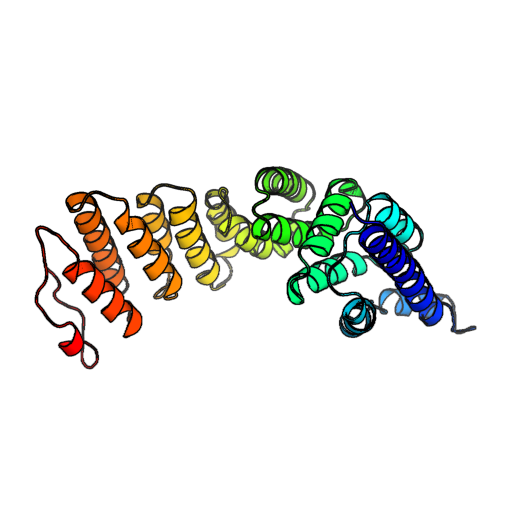 1 212 ? -2.105 -6.354 18.138 1.00 88.19 212 LYS A N 1
ATOM 1750 C CA . LYS A 1 212 ? -0.736 -6.669 17.695 1.00 88.19 212 LYS A CA 1
ATOM 1751 C C . LYS A 1 212 ? 0.220 -5.481 17.803 1.00 88.19 212 LYS A C 1
ATOM 1753 O O . LYS A 1 212 ? 1.425 -5.659 17.630 1.00 88.19 212 LYS A O 1
ATOM 1758 N N . LEU A 1 213 ? -0.287 -4.279 18.070 1.00 88.06 213 LEU A N 1
ATOM 1759 C CA . LEU A 1 213 ? 0.536 -3.080 18.164 1.00 88.06 213 LEU A CA 1
ATOM 1760 C C . LEU A 1 213 ? 1.322 -3.045 19.476 1.00 88.06 213 LEU A C 1
ATOM 1762 O O . LEU A 1 213 ? 0.776 -3.212 20.564 1.00 88.06 213 LEU A O 1
ATOM 1766 N N . SER A 1 214 ? 2.620 -2.765 19.369 1.00 83.00 214 SER A N 1
ATOM 1767 C CA . SER A 1 214 ? 3.501 -2.624 20.534 1.00 83.00 214 SER A CA 1
ATOM 1768 C C . SER A 1 214 ? 3.408 -1.248 21.210 1.00 83.00 214 SER A C 1
ATOM 1770 O O . SER A 1 214 ? 3.766 -1.107 22.377 1.00 83.00 214 SER A O 1
ATOM 1772 N N . GLY A 1 215 ? 2.896 -0.239 20.499 1.00 85.38 215 GLY A N 1
ATOM 1773 C CA . GLY A 1 215 ? 2.728 1.132 20.975 1.00 85.38 215 GLY A CA 1
ATOM 1774 C C . GLY A 1 215 ? 1.460 1.774 20.417 1.00 85.38 215 GLY A C 1
ATOM 1775 O O . GLY A 1 215 ? 0.760 1.166 19.609 1.00 85.38 215 GLY A O 1
ATOM 1776 N N . SER A 1 216 ? 1.166 2.999 20.863 1.00 88.19 216 SER A N 1
ATOM 1777 C CA . SER A 1 216 ? 0.002 3.741 20.367 1.00 88.19 216 SER A CA 1
ATOM 1778 C C . SER A 1 216 ? 0.122 3.944 18.856 1.00 88.19 216 SER A C 1
ATOM 1780 O O . SER A 1 216 ? 1.175 4.416 18.414 1.00 88.19 216 SER A O 1
ATOM 1782 N N . PRO A 1 217 ? -0.927 3.642 18.070 1.00 90.94 217 PRO A N 1
ATOM 1783 C CA . PRO A 1 217 ? -0.899 3.928 16.650 1.00 90.94 217 PRO A CA 1
ATOM 1784 C C . PRO A 1 217 ? -0.899 5.436 16.399 1.00 90.94 217 PRO A C 1
ATOM 1786 O O . PRO A 1 217 ? -1.257 6.245 17.263 1.00 90.94 217 PRO A O 1
ATOM 1789 N N . ARG A 1 218 ? -0.527 5.813 15.178 1.00 91.31 218 ARG A N 1
ATOM 1790 C CA . ARG A 1 218 ? -0.685 7.179 14.668 1.00 91.31 218 ARG A CA 1
ATOM 1791 C C . ARG A 1 218 ? -2.139 7.648 14.700 1.00 91.31 218 ARG A C 1
ATOM 1793 O O . ARG A 1 218 ? -3.080 6.873 14.541 1.00 91.31 218 ARG A O 1
ATOM 1800 N N . GLU A 1 219 ? -2.302 8.962 14.807 1.00 91.50 219 GLU A N 1
ATOM 1801 C CA . GLU A 1 219 ? -3.604 9.620 14.938 1.00 91.50 219 GLU A CA 1
ATOM 1802 C C . GLU A 1 219 ? -4.590 9.283 13.813 1.00 91.50 219 GLU A C 1
ATOM 1804 O O . GLU A 1 219 ? -5.784 9.133 14.058 1.00 91.50 219 GLU A O 1
ATOM 1809 N N . ASN A 1 220 ? -4.095 9.104 12.584 1.00 92.31 220 ASN A N 1
ATOM 1810 C CA . ASN A 1 220 ? -4.935 8.781 11.431 1.00 92.31 220 ASN A CA 1
ATOM 1811 C C . ASN A 1 220 ? -5.727 7.481 11.622 1.00 92.31 220 ASN A C 1
ATOM 1813 O O . ASN A 1 220 ? -6.865 7.411 11.175 1.00 92.31 220 ASN A O 1
ATOM 1817 N N . VAL A 1 221 ? -5.168 6.496 12.331 1.00 93.88 221 VAL A N 1
ATOM 1818 C CA . VAL A 1 221 ? -5.852 5.229 12.625 1.00 93.88 221 VAL A CA 1
ATOM 1819 C C . VAL A 1 221 ? -7.064 5.468 13.532 1.00 93.88 221 VAL A C 1
ATOM 1821 O O . VAL A 1 221 ? -8.136 4.910 13.300 1.00 93.88 221 VAL A O 1
ATOM 1824 N N . PHE A 1 222 ? -6.929 6.347 14.531 1.00 94.25 222 PHE A N 1
ATOM 1825 C CA . PHE A 1 222 ? -8.048 6.744 15.388 1.00 94.25 222 PHE A CA 1
ATOM 1826 C C . PHE A 1 222 ? -9.096 7.537 14.606 1.00 94.25 222 PHE A C 1
ATOM 1828 O O . PHE A 1 222 ? -10.284 7.243 14.717 1.00 94.25 222 PHE A O 1
ATOM 1835 N N . TYR A 1 223 ? -8.681 8.507 13.785 1.00 94.44 223 TYR A N 1
ATOM 1836 C CA . TYR A 1 223 ? -9.621 9.280 12.968 1.00 94.44 223 TYR A CA 1
ATOM 1837 C C . TYR A 1 223 ? -10.405 8.387 12.000 1.00 94.44 223 TYR A C 1
ATOM 1839 O O . TYR A 1 223 ? -11.617 8.540 11.877 1.00 94.44 223 TYR A O 1
ATOM 1847 N N . GLU A 1 224 ? -9.746 7.432 11.341 1.00 94.38 224 GLU A N 1
ATOM 1848 C CA . GLU A 1 224 ? -10.399 6.447 10.472 1.00 94.38 224 GLU A CA 1
ATOM 1849 C C . GLU A 1 224 ? -11.426 5.604 11.241 1.00 94.38 224 GLU A C 1
ATOM 1851 O O . GLU A 1 224 ? -12.546 5.424 10.759 1.00 94.38 224 GLU A O 1
ATOM 1856 N N . PHE A 1 225 ? -11.083 5.147 12.451 1.00 96.00 225 PHE A N 1
ATOM 1857 C CA . PHE A 1 225 ? -11.996 4.401 13.317 1.00 96.00 225 PHE A CA 1
ATOM 1858 C C . PHE A 1 225 ? -13.230 5.231 13.691 1.00 96.00 225 PHE A C 1
ATOM 1860 O O . PHE A 1 225 ? -14.352 4.812 13.409 1.00 96.00 225 PHE A O 1
ATOM 1867 N N . PHE A 1 226 ? -13.046 6.431 14.251 1.00 93.81 226 PHE A N 1
ATOM 1868 C CA . PHE A 1 226 ? -14.161 7.292 14.660 1.00 93.81 226 PHE A CA 1
ATOM 1869 C C . PHE A 1 226 ? -15.027 7.733 13.475 1.00 93.81 226 PHE A C 1
ATOM 1871 O O . PHE A 1 226 ? -16.250 7.786 13.595 1.00 93.81 226 PHE A O 1
ATOM 1878 N N . ASN A 1 227 ? -14.428 7.974 12.306 1.00 91.69 227 ASN A N 1
ATOM 1879 C CA . ASN A 1 227 ? -15.182 8.258 11.087 1.00 91.69 227 ASN A CA 1
ATOM 1880 C C . ASN A 1 227 ? -16.064 7.076 10.666 1.00 91.69 227 ASN A C 1
ATOM 1882 O O . ASN A 1 227 ? -17.180 7.293 10.194 1.00 91.69 227 ASN A O 1
ATOM 1886 N N . LYS A 1 228 ? -15.593 5.835 10.850 1.00 91.62 228 LYS A N 1
ATOM 1887 C CA . LYS A 1 228 ? -16.363 4.623 10.537 1.00 91.62 228 LYS A CA 1
ATOM 1888 C C . LYS A 1 228 ? -17.588 4.467 11.446 1.00 91.62 228 LYS A C 1
ATOM 1890 O O . LYS A 1 228 ? -18.625 4.013 10.969 1.00 91.62 228 LYS A O 1
ATOM 1895 N N . LEU A 1 229 ? -17.495 4.888 12.711 1.00 91.88 229 LEU A N 1
ATOM 1896 C CA . LEU A 1 229 ? -18.603 4.814 13.674 1.00 91.88 229 LEU A CA 1
ATOM 1897 C C . LEU A 1 229 ? -19.809 5.674 13.278 1.00 91.88 229 LEU A C 1
ATOM 1899 O O . LEU A 1 229 ? -20.936 5.314 13.590 1.00 91.88 229 LEU A O 1
ATOM 1903 N N . ASN A 1 230 ? -19.603 6.775 12.548 1.00 85.69 230 ASN A N 1
ATOM 1904 C CA . ASN A 1 230 ? -20.694 7.670 12.137 1.00 85.69 230 ASN A CA 1
ATOM 1905 C C . ASN A 1 230 ? -21.765 6.985 11.263 1.00 85.69 230 ASN A C 1
ATOM 1907 O O . ASN A 1 230 ? -22.853 7.532 11.098 1.00 85.69 230 ASN A O 1
ATOM 1911 N N . GLY A 1 231 ? -21.451 5.828 10.670 1.00 83.81 231 GLY A N 1
ATOM 1912 C CA . GLY A 1 231 ? -22.384 5.032 9.871 1.00 83.81 231 GLY A CA 1
ATOM 1913 C C . GLY A 1 231 ? -23.076 3.894 10.628 1.00 83.81 231 GLY A C 1
ATOM 1914 O O . GLY A 1 231 ? -23.808 3.139 9.994 1.00 83.81 231 GLY A O 1
ATOM 1915 N N . LEU A 1 232 ? -22.822 3.732 11.929 1.00 88.88 232 LEU A N 1
ATOM 1916 C CA . LEU A 1 232 ? -23.338 2.633 12.748 1.00 88.88 232 LEU A CA 1
ATOM 1917 C C . LEU A 1 232 ? -24.439 3.106 13.704 1.00 88.88 232 LEU A C 1
ATOM 1919 O O . LEU A 1 232 ? -24.609 4.302 13.956 1.00 88.88 232 LEU A O 1
ATOM 1923 N N . GLU A 1 233 ? -25.185 2.152 14.259 1.00 89.56 233 GLU A N 1
ATOM 1924 C CA . GLU A 1 233 ? -26.113 2.437 15.353 1.00 89.56 233 GLU A CA 1
ATOM 1925 C C . GLU A 1 233 ? -25.349 2.872 16.614 1.00 89.56 233 GLU A C 1
ATOM 1927 O O . GLU A 1 233 ? -24.200 2.481 16.843 1.00 89.56 233 GLU A O 1
ATOM 1932 N N . GLU A 1 234 ? -25.981 3.710 17.439 1.00 86.94 234 GLU A N 1
ATOM 1933 C CA . GLU A 1 234 ? -25.339 4.304 18.619 1.00 86.94 234 GLU A CA 1
ATOM 1934 C C . GLU A 1 234 ? -24.872 3.234 19.616 1.00 86.94 234 GLU A C 1
ATOM 1936 O O . GLU A 1 234 ? -23.716 3.261 20.033 1.00 86.94 234 GLU A O 1
ATOM 1941 N N . GLU A 1 235 ? -25.724 2.252 19.926 1.00 88.38 235 GLU A N 1
ATOM 1942 C CA . GLU A 1 235 ? -25.407 1.156 20.854 1.00 88.38 235 GLU A CA 1
ATOM 1943 C C . GLU A 1 235 ? -24.193 0.341 20.383 1.00 88.38 235 GLU A C 1
ATOM 1945 O O . GLU A 1 235 ? -23.268 0.059 21.152 1.00 88.38 235 GLU A O 1
ATOM 1950 N N . GLU A 1 236 ? -24.151 0.008 19.090 1.00 90.69 236 GLU A N 1
ATOM 1951 C CA . GLU A 1 236 ? -23.006 -0.678 18.502 1.00 90.69 236 GLU A CA 1
ATOM 1952 C C . GLU A 1 236 ? -21.744 0.187 18.589 1.00 90.69 236 GLU A C 1
ATOM 1954 O O . GLU A 1 236 ? -20.686 -0.299 18.995 1.00 90.69 236 GLU A O 1
ATOM 1959 N N . SER A 1 237 ? -21.852 1.474 18.265 1.00 90.69 237 SER A N 1
ATOM 1960 C CA . SER A 1 237 ? -20.722 2.402 18.285 1.00 90.69 237 SER A CA 1
ATOM 1961 C C . SER A 1 237 ? -20.126 2.553 19.686 1.00 90.69 237 SER A C 1
ATOM 1963 O O . SER A 1 237 ? -18.907 2.476 19.845 1.00 90.69 237 SER A O 1
ATOM 1965 N N . VAL A 1 238 ? -20.970 2.693 20.712 1.00 89.75 238 VAL A N 1
ATOM 1966 C CA . VAL A 1 238 ? -20.556 2.765 22.124 1.00 89.75 238 VAL A CA 1
ATOM 1967 C C . VAL A 1 238 ? -19.833 1.489 22.552 1.00 89.75 238 VAL A C 1
ATOM 1969 O O . VAL A 1 238 ? -18.769 1.555 23.181 1.00 89.75 238 VAL A O 1
ATOM 1972 N N . ARG A 1 239 ? -20.342 0.316 22.159 1.00 91.19 239 ARG A N 1
ATOM 1973 C CA . ARG A 1 239 ? -19.683 -0.968 22.436 1.00 91.19 239 ARG A CA 1
ATOM 1974 C C . ARG A 1 239 ? -18.290 -1.040 21.805 1.00 91.19 239 ARG A C 1
ATOM 1976 O O . ARG A 1 239 ? -17.350 -1.495 22.455 1.00 91.19 239 ARG A O 1
ATOM 1983 N N . LEU A 1 240 ? -18.136 -0.586 20.562 1.00 94.19 240 LEU A N 1
ATOM 1984 C CA . LEU A 1 240 ? -16.852 -0.597 19.852 1.00 94.19 240 LEU A CA 1
ATOM 1985 C C . LEU A 1 240 ? -15.856 0.398 20.471 1.00 94.19 240 LEU A C 1
ATOM 1987 O O . LEU A 1 240 ? -14.688 0.063 20.662 1.00 94.19 240 LEU A O 1
ATOM 1991 N N . VAL A 1 241 ? -16.302 1.597 20.857 1.00 92.88 241 VAL A N 1
ATOM 1992 C CA . VAL A 1 241 ? -15.455 2.565 21.581 1.00 92.88 241 VAL A CA 1
ATOM 1993 C C . VAL A 1 241 ? -15.013 2.015 22.938 1.00 92.88 241 VAL A C 1
ATOM 1995 O O . VAL A 1 241 ? -13.850 2.158 23.313 1.00 92.88 241 VAL A O 1
ATOM 1998 N N . SER A 1 242 ? -15.896 1.307 23.642 1.00 90.56 242 SER A N 1
ATOM 1999 C CA . SER A 1 242 ? -15.544 0.632 24.898 1.00 90.56 242 SER A CA 1
ATOM 2000 C C . SER A 1 242 ? -14.433 -0.405 24.694 1.00 90.56 242 SER A C 1
ATOM 2002 O O . SER A 1 242 ? -13.490 -0.462 25.484 1.00 90.56 242 SER A O 1
ATOM 2004 N N . GLN A 1 243 ? -14.486 -1.185 23.607 1.00 93.81 243 GLN A N 1
ATOM 2005 C CA . GLN A 1 243 ? -13.417 -2.128 23.252 1.00 93.81 243 GLN A CA 1
ATOM 2006 C C . GLN A 1 243 ? -12.096 -1.414 22.934 1.00 93.81 243 GLN A C 1
ATOM 2008 O O . GLN A 1 243 ? -11.037 -1.845 23.396 1.00 93.81 243 GLN A O 1
ATOM 2013 N N . LEU A 1 244 ? -12.140 -0.288 22.211 1.00 93.94 244 LEU A N 1
ATOM 2014 C CA . LEU A 1 244 ? -10.953 0.532 21.953 1.00 93.94 244 LEU A CA 1
ATOM 2015 C C . LEU A 1 244 ? -10.294 0.983 23.267 1.00 93.94 244 LEU A C 1
ATOM 2017 O O . LEU A 1 244 ? -9.081 0.843 23.428 1.00 93.94 244 LEU A O 1
ATOM 2021 N N . PHE A 1 245 ? -11.080 1.475 24.227 1.00 91.88 245 PHE A N 1
ATOM 2022 C CA . PHE A 1 245 ? -10.556 1.919 25.521 1.00 91.88 245 PHE A CA 1
ATOM 2023 C C . PHE A 1 245 ? -9.965 0.788 26.350 1.00 91.88 245 PHE A C 1
ATOM 2025 O O . PHE A 1 245 ? -8.922 0.986 26.973 1.00 91.88 245 PHE A O 1
ATOM 2032 N N . GLN A 1 246 ? -10.561 -0.404 26.311 1.00 92.38 246 GLN A N 1
ATOM 2033 C CA . GLN A 1 246 ? -9.976 -1.584 26.947 1.00 92.38 246 GLN A CA 1
ATOM 2034 C C . GLN A 1 246 ? -8.583 -1.878 26.379 1.00 92.38 246 GLN A C 1
ATOM 2036 O O . GLN A 1 246 ? -7.632 -2.030 27.143 1.00 92.38 246 GLN A O 1
ATOM 2041 N N . ILE A 1 247 ? -8.424 -1.867 25.051 1.00 91.94 247 ILE A N 1
ATOM 2042 C CA . ILE A 1 247 ? -7.124 -2.090 24.397 1.00 91.94 247 ILE A CA 1
ATOM 2043 C C . ILE A 1 247 ? -6.110 -1.017 24.795 1.00 91.94 247 ILE A C 1
ATOM 2045 O O . ILE A 1 247 ? -4.981 -1.350 25.172 1.00 91.94 247 ILE A O 1
ATOM 2049 N N . MET A 1 248 ? -6.510 0.256 24.740 1.00 90.75 248 MET A N 1
ATOM 2050 C CA . MET A 1 248 ? -5.667 1.390 25.127 1.00 90.75 248 MET A CA 1
ATOM 2051 C C . MET A 1 248 ? -5.197 1.270 26.579 1.00 90.75 248 MET A C 1
ATOM 2053 O O . MET A 1 248 ? -4.024 1.506 26.872 1.00 90.75 248 MET A O 1
ATOM 2057 N N . GLN A 1 249 ? -6.091 0.862 27.483 1.00 88.31 249 GLN A N 1
ATOM 2058 C CA . GLN A 1 249 ? -5.783 0.649 28.892 1.00 88.31 249 GLN A CA 1
ATOM 2059 C C . GLN A 1 249 ? -4.827 -0.533 29.090 1.00 88.31 249 GLN A C 1
ATOM 2061 O O . GLN A 1 249 ? -3.840 -0.400 29.815 1.00 88.31 249 GLN A O 1
ATOM 2066 N N . THR A 1 250 ? -5.079 -1.671 28.431 1.00 89.38 250 THR A N 1
A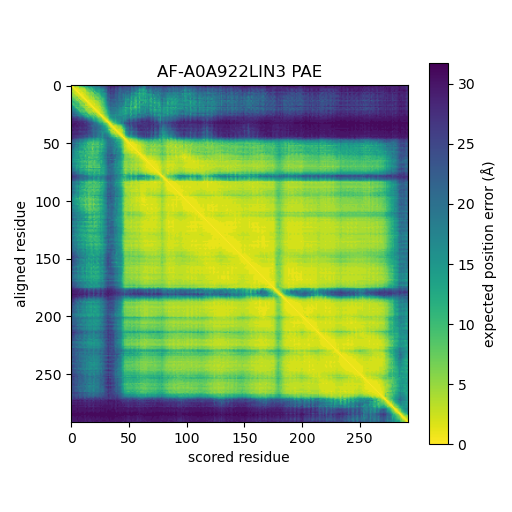TOM 2067 C CA . THR A 1 250 ? -4.228 -2.869 28.509 1.00 89.38 250 THR A CA 1
ATOM 2068 C C . THR A 1 250 ? -2.792 -2.563 28.097 1.00 89.38 250 THR A C 1
ATOM 2070 O O . THR A 1 250 ? -1.856 -2.952 28.795 1.00 89.38 250 THR A O 1
ATOM 2073 N N . HIS A 1 251 ? -2.609 -1.819 27.006 1.00 86.69 251 HIS A N 1
ATOM 2074 C CA . HIS A 1 251 ? -1.282 -1.468 26.500 1.00 86.69 251 HIS A CA 1
ATOM 2075 C C . HIS A 1 251 ? -0.716 -0.177 27.105 1.00 86.69 251 HIS A C 1
ATOM 2077 O O . HIS A 1 251 ? 0.407 0.209 26.782 1.00 86.69 251 HIS A O 1
ATOM 2083 N N . ARG A 1 252 ? -1.470 0.489 27.993 1.00 87.69 252 ARG A N 1
ATOM 2084 C CA . ARG A 1 252 ? -1.109 1.768 28.625 1.00 87.69 252 ARG A CA 1
ATOM 2085 C C . ARG A 1 252 ? -0.699 2.832 27.605 1.00 87.69 252 ARG A C 1
ATOM 2087 O O . ARG A 1 252 ? 0.298 3.532 27.790 1.00 87.69 252 ARG A O 1
ATOM 2094 N N . TRP A 1 253 ? -1.449 2.934 26.513 1.00 89.44 253 TRP A N 1
ATOM 2095 C CA . TRP A 1 253 ? -1.154 3.902 25.466 1.00 89.44 253 TRP A CA 1
ATOM 2096 C C . TRP A 1 253 ? -1.362 5.332 25.953 1.00 89.44 253 TRP A C 1
ATOM 2098 O O . TRP A 1 253 ? -2.339 5.651 26.630 1.00 89.44 253 TRP A O 1
ATOM 2108 N N . ILE A 1 254 ? -0.426 6.196 25.572 1.00 85.25 254 ILE A N 1
ATOM 2109 C CA . ILE A 1 254 ? -0.526 7.638 25.761 1.00 85.25 254 ILE A CA 1
ATOM 2110 C C . ILE A 1 254 ? -1.041 8.214 24.447 1.00 85.25 254 ILE A C 1
ATOM 2112 O O . ILE A 1 254 ? -0.432 7.991 23.402 1.00 85.25 254 ILE A O 1
ATOM 2116 N N . ILE A 1 255 ? -2.157 8.937 24.513 1.00 84.62 255 ILE A N 1
ATOM 2117 C CA . ILE A 1 255 ? -2.747 9.623 23.362 1.00 84.62 255 ILE A CA 1
ATOM 2118 C C . ILE A 1 255 ? -2.367 11.098 23.348 1.00 84.62 255 ILE A C 1
ATOM 2120 O O . ILE A 1 255 ? -2.068 11.691 24.387 1.00 84.62 255 ILE A O 1
ATOM 2124 N N . THR A 1 256 ? -2.392 11.681 22.158 1.00 87.69 256 THR A N 1
ATOM 2125 C CA . THR A 1 256 ? -2.186 13.112 21.953 1.00 87.69 256 THR A CA 1
ATOM 2126 C C . THR A 1 256 ? -3.437 13.908 22.334 1.00 87.69 256 THR A C 1
ATOM 2128 O O . THR A 1 256 ? -4.521 13.350 22.549 1.00 87.69 256 THR A O 1
ATOM 2131 N N . TYR A 1 257 ? -3.286 15.229 22.441 1.00 86.19 257 TYR A N 1
ATOM 2132 C CA . TYR A 1 257 ? -4.400 16.126 22.747 1.00 86.19 257 TYR A CA 1
ATOM 2133 C C . TYR A 1 257 ? -5.471 16.075 21.652 1.00 86.19 257 TYR A C 1
ATOM 2135 O O . TYR A 1 257 ? -6.663 16.065 21.943 1.00 86.19 257 TYR A O 1
ATOM 2143 N N . GLU A 1 258 ? -5.039 15.963 20.404 1.00 89.81 258 GLU A N 1
ATOM 2144 C CA . GLU A 1 258 ? -5.869 15.910 19.211 1.00 89.81 258 GLU A CA 1
ATOM 2145 C C . GLU A 1 258 ? -6.790 14.679 19.227 1.00 89.81 258 GLU A C 1
ATOM 2147 O O . GLU A 1 258 ? -7.984 14.778 18.930 1.00 89.81 258 GLU A O 1
ATOM 2152 N N . ILE A 1 259 ? -6.274 13.526 19.669 1.00 90.62 259 ILE A N 1
ATOM 2153 C CA . ILE A 1 259 ? -7.082 12.313 19.848 1.00 90.62 259 ILE A CA 1
ATOM 2154 C C . ILE A 1 259 ? -8.028 12.433 21.040 1.00 90.62 259 ILE A C 1
ATOM 2156 O O . ILE A 1 259 ? -9.188 12.031 20.934 1.00 90.62 259 ILE A O 1
ATOM 2160 N N . ALA A 1 260 ? -7.586 13.025 22.151 1.00 88.06 260 ALA A N 1
ATOM 2161 C CA . ALA A 1 260 ? -8.469 13.284 23.287 1.00 88.06 260 ALA A CA 1
ATOM 2162 C C . ALA A 1 260 ? -9.639 14.207 22.896 1.00 88.06 260 ALA A C 1
ATOM 2164 O O . ALA A 1 260 ? -10.787 13.953 23.266 1.00 88.06 260 ALA A O 1
ATOM 2165 N N . GLU A 1 261 ? -9.372 15.239 22.094 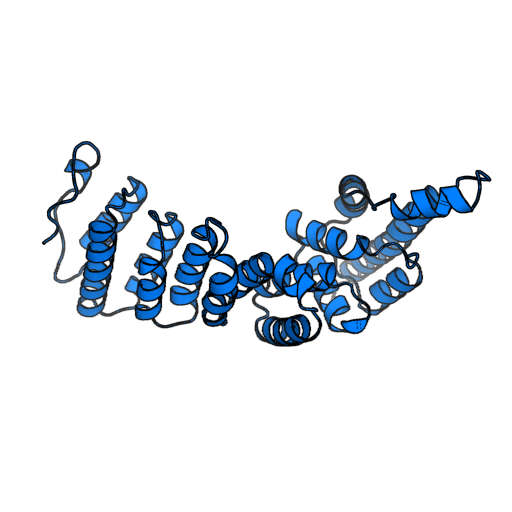1.00 87.94 261 GLU A N 1
ATOM 2166 C CA . GLU A 1 261 ? -10.394 16.140 21.570 1.00 87.94 261 GLU A CA 1
ATOM 2167 C C . GLU A 1 261 ? -11.331 15.426 20.583 1.00 87.94 261 GLU A C 1
ATOM 2169 O O . GLU A 1 261 ? -12.547 15.613 20.638 1.00 87.94 261 GLU A O 1
ATOM 2174 N N . CYS A 1 262 ? -10.800 14.560 19.714 1.00 89.44 262 CYS A N 1
ATOM 2175 C CA . CYS A 1 262 ? -11.601 13.732 18.811 1.00 89.44 262 CYS A CA 1
ATOM 2176 C C . CYS A 1 262 ? -12.595 12.848 19.577 1.00 89.44 262 CYS A C 1
ATOM 2178 O O . CYS A 1 262 ? -13.790 12.863 19.273 1.00 89.44 262 CYS A O 1
ATOM 2180 N N . ILE A 1 263 ? -12.122 12.159 20.618 1.00 89.38 263 ILE A N 1
ATOM 2181 C CA . ILE A 1 263 ? -12.951 11.342 21.510 1.00 89.38 263 ILE A CA 1
ATOM 2182 C C . ILE A 1 263 ? -14.029 12.202 22.183 1.00 89.38 263 ILE A C 1
ATOM 2184 O O . ILE A 1 263 ? -15.205 11.839 22.175 1.00 89.38 263 ILE A O 1
ATOM 2188 N N . GLN A 1 264 ? -13.650 13.361 22.734 1.00 86.19 264 GLN A N 1
ATOM 2189 C CA . GLN A 1 264 ? -14.589 14.276 23.385 1.00 86.19 264 GLN A CA 1
ATOM 2190 C C . GLN A 1 264 ? -15.701 14.726 22.433 1.00 86.19 264 GLN A C 1
ATOM 2192 O O . GLN A 1 264 ? -16.877 14.698 22.798 1.00 86.19 264 GLN A O 1
ATOM 2197 N N . ARG A 1 265 ? -15.340 15.139 21.212 1.00 86.94 265 ARG A N 1
ATOM 2198 C CA . ARG A 1 265 ? -16.309 15.559 20.192 1.00 86.94 265 ARG A CA 1
ATOM 2199 C C . ARG A 1 265 ? -17.237 14.412 19.801 1.00 86.94 265 ARG A C 1
ATOM 2201 O O . ARG A 1 265 ? -18.428 14.648 19.622 1.00 86.94 265 ARG A O 1
ATOM 2208 N N . TRP A 1 266 ? -16.717 13.189 19.689 1.00 88.75 266 TRP A N 1
ATOM 2209 C CA . TRP A 1 266 ? -17.535 12.015 19.388 1.00 88.75 266 TRP A CA 1
ATOM 2210 C C . TRP A 1 266 ? -18.587 11.768 20.480 1.00 88.75 266 TRP A C 1
ATOM 2212 O O . TRP A 1 266 ? -19.775 11.706 20.168 1.00 88.75 266 TRP A O 1
ATOM 2222 N N . PHE A 1 267 ? -18.192 11.759 21.758 1.00 86.06 267 PHE A N 1
ATOM 2223 C CA . PHE A 1 267 ? -19.131 11.598 22.877 1.00 86.06 267 PHE A CA 1
ATOM 2224 C C . PHE A 1 267 ? -20.175 12.721 22.976 1.00 86.06 267 PHE A C 1
ATOM 2226 O O . PHE A 1 267 ? -21.330 12.471 23.325 1.00 86.06 267 PHE A O 1
ATOM 2233 N N . ALA A 1 268 ? -19.795 13.964 22.666 1.00 83.50 268 ALA A N 1
ATOM 2234 C CA . ALA A 1 268 ? -20.720 15.099 22.673 1.00 83.50 268 ALA A CA 1
ATOM 2235 C C . ALA A 1 268 ? -21.813 14.986 21.590 1.00 83.50 268 ALA A C 1
ATOM 2237 O O . ALA A 1 268 ? -22.894 15.560 21.738 1.00 83.50 268 ALA A O 1
ATOM 2238 N N . ASN A 1 269 ? -21.541 14.238 20.516 1.00 83.94 269 ASN A N 1
ATOM 2239 C CA . ASN A 1 269 ? -22.442 14.058 19.379 1.00 83.94 269 ASN A CA 1
ATOM 2240 C C . ASN A 1 269 ? -23.388 12.852 19.508 1.00 83.94 269 ASN A C 1
ATOM 2242 O O . ASN A 1 269 ? -24.274 12.704 18.662 1.00 83.94 269 ASN A O 1
ATOM 2246 N N . LEU A 1 270 ? -23.247 12.017 20.546 1.00 81.38 270 LEU A N 1
ATOM 2247 C CA . LEU A 1 270 ? -24.195 10.931 20.833 1.00 81.38 270 LEU A CA 1
ATOM 2248 C C . LEU A 1 270 ? -25.612 11.496 21.029 1.00 81.38 270 LEU A C 1
ATOM 2250 O O . LEU A 1 270 ? -25.782 12.675 21.344 1.00 81.38 270 LEU A O 1
ATOM 2254 N N . LYS A 1 271 ? -26.669 10.719 20.786 1.00 76.00 271 LYS A N 1
ATOM 2255 C CA . LYS A 1 271 ? -28.051 11.204 20.953 1.00 76.00 271 LYS A CA 1
ATOM 2256 C C . LYS A 1 271 ? -28.592 10.882 22.337 1.00 76.00 271 LYS A C 1
ATOM 2258 O O . LYS A 1 271 ? -29.266 11.734 22.915 1.00 76.00 271 LYS A O 1
ATOM 2263 N N . HIS A 1 272 ? -28.291 9.696 22.857 1.00 70.44 272 HIS A N 1
ATOM 2264 C CA . HIS A 1 272 ? -28.853 9.171 24.098 1.00 70.44 272 HIS A CA 1
ATOM 2265 C C . HIS A 1 272 ? -27.831 9.165 25.239 1.00 70.44 272 HIS A C 1
ATOM 2267 O O . HIS A 1 272 ? -28.181 9.527 26.359 1.00 70.44 272 HIS A O 1
ATOM 2273 N N . GLU A 1 273 ? -26.561 8.874 24.950 1.00 64.75 273 GLU A N 1
ATOM 2274 C CA . GLU A 1 273 ? -25.471 8.861 25.941 1.00 64.75 273 GLU A CA 1
ATOM 2275 C C . GLU A 1 273 ? -24.564 10.099 25.850 1.00 64.75 273 GLU A C 1
ATOM 2277 O O . GLU A 1 273 ? -23.336 10.017 25.897 1.00 64.75 273 GLU A O 1
ATOM 2282 N N . ARG A 1 274 ? -25.162 11.287 25.691 1.00 61.00 274 ARG A N 1
ATOM 2283 C CA . ARG A 1 274 ? -24.396 12.538 25.585 1.00 61.00 274 ARG A CA 1
ATOM 2284 C C . ARG A 1 274 ? -23.527 12.760 26.807 1.00 61.00 274 ARG A C 1
ATOM 2286 O O . ARG A 1 274 ? -24.026 12.976 27.911 1.00 61.00 274 ARG A O 1
ATOM 2293 N N . TRP A 1 275 ? -22.223 12.834 26.582 1.00 59.03 275 TRP A N 1
ATOM 2294 C CA . TRP A 1 275 ? -21.313 13.314 27.603 1.00 59.03 275 TRP A CA 1
ATOM 2295 C C . TRP A 1 275 ? -21.285 14.844 27.608 1.00 59.03 275 TRP A C 1
ATOM 2297 O O . TRP A 1 275 ? -21.020 15.476 26.587 1.00 59.03 275 TRP A O 1
ATOM 2307 N N . SER A 1 276 ? -21.531 15.449 28.770 1.00 53.81 276 SER A N 1
ATOM 2308 C CA . SER A 1 276 ? -21.461 16.902 28.980 1.00 53.81 276 SER A CA 1
ATOM 2309 C C . SER A 1 276 ? -20.204 17.346 29.743 1.00 53.81 276 SER A C 1
ATOM 2311 O O . SER A 1 276 ? -20.154 18.468 30.246 1.00 53.81 276 SER A O 1
ATOM 2313 N N . GLY A 1 277 ? -19.209 16.465 29.895 1.00 50.47 277 GLY A N 1
ATOM 2314 C CA . GLY A 1 277 ? -17.953 16.777 30.578 1.00 50.47 277 GLY A CA 1
ATOM 2315 C C . GLY A 1 277 ? -16.903 17.410 29.658 1.00 50.47 277 GLY A C 1
ATOM 2316 O O . GLY A 1 277 ? -17.032 17.420 28.435 1.00 50.47 277 GLY A O 1
ATOM 2317 N N . VAL A 1 278 ? -15.842 17.955 30.260 1.00 46.75 278 VAL A N 1
ATOM 2318 C CA . VAL A 1 278 ? -14.684 18.495 29.534 1.00 46.75 278 VAL A CA 1
ATOM 2319 C C . VAL A 1 278 ? -13.479 17.590 29.789 1.00 46.75 278 VAL A C 1
ATOM 2321 O O . VAL A 1 278 ? -13.084 17.393 30.936 1.00 46.75 278 VAL A O 1
ATOM 2324 N N . LEU A 1 279 ? -12.881 17.032 28.729 1.00 52.38 279 LEU A N 1
ATOM 2325 C CA . LEU A 1 279 ? -11.751 16.083 28.823 1.00 52.38 279 LEU A CA 1
ATOM 2326 C C . LEU A 1 279 ? -10.425 16.798 29.160 1.00 52.38 279 LEU A C 1
ATOM 2328 O O . LEU A 1 279 ? -9.410 16.159 29.441 1.00 52.38 279 LEU A O 1
ATOM 2332 N N . SER A 1 280 ? -10.451 18.136 29.214 1.00 41.50 280 SER A N 1
ATOM 2333 C CA . SER A 1 280 ? -9.310 19.020 29.478 1.00 41.50 280 SER A CA 1
ATOM 2334 C C . SER A 1 280 ? -8.647 18.820 30.845 1.00 41.50 280 SER A C 1
ATOM 2336 O O . SER A 1 280 ? -7.512 19.253 31.027 1.00 41.50 280 SER A O 1
ATOM 2338 N N . ALA A 1 281 ? -9.294 18.131 31.791 1.00 38.56 281 ALA A N 1
ATOM 2339 C CA . ALA A 1 281 ? -8.730 17.872 33.117 1.00 38.56 281 ALA A CA 1
ATOM 2340 C C . ALA A 1 281 ? -7.681 16.736 33.161 1.00 38.56 281 ALA A C 1
ATOM 2342 O O . ALA A 1 281 ? -6.951 16.643 34.144 1.00 38.56 281 ALA A O 1
ATOM 2343 N N . PHE A 1 282 ? -7.556 15.900 32.120 1.00 41.12 282 PHE A N 1
ATOM 2344 C CA . PHE A 1 282 ? -6.656 14.728 32.126 1.00 41.12 282 PHE A CA 1
ATOM 2345 C C . PHE A 1 282 ? -5.426 14.846 31.212 1.00 41.12 282 PHE A C 1
ATOM 2347 O O . PHE A 1 282 ? -4.595 13.941 31.172 1.00 41.12 282 PHE A O 1
ATOM 2354 N N . VAL A 1 283 ? -5.259 15.974 30.517 1.00 37.72 283 VAL A N 1
ATOM 2355 C CA . VAL A 1 283 ? -4.186 16.155 29.520 1.00 37.72 283 VAL A CA 1
ATOM 2356 C C . VAL A 1 283 ? -2.813 16.420 30.161 1.00 37.72 283 VAL A C 1
ATOM 2358 O O . VAL A 1 283 ? -1.794 16.314 29.494 1.00 37.72 283 VAL A O 1
ATOM 2361 N N . ASN A 1 284 ? -2.725 16.681 31.470 1.00 34.59 284 ASN A N 1
ATOM 2362 C CA . ASN A 1 284 ? -1.432 16.787 32.155 1.00 34.59 284 ASN A CA 1
ATOM 2363 C C . ASN A 1 284 ? -1.528 16.437 33.645 1.00 34.59 284 ASN A C 1
ATOM 2365 O O . ASN A 1 284 ? -1.554 17.322 34.497 1.00 34.59 284 ASN A O 1
ATOM 2369 N N . ARG A 1 285 ? -1.576 15.131 33.937 1.00 29.23 285 ARG A N 1
ATOM 2370 C CA . ARG A 1 285 ? -0.983 14.425 35.096 1.00 29.23 285 ARG A CA 1
ATOM 2371 C C . ARG A 1 285 ? -1.741 13.113 35.306 1.00 29.23 285 ARG A C 1
ATOM 2373 O O . ARG A 1 285 ? -2.888 13.134 35.717 1.00 29.23 285 ARG A O 1
ATOM 2380 N N . LEU A 1 286 ? -1.021 12.004 35.121 1.00 30.06 286 LEU A N 1
ATOM 2381 C CA . LEU A 1 286 ? -1.313 10.669 35.656 1.00 30.06 286 LEU A CA 1
ATOM 2382 C C . LEU A 1 286 ? -2.597 9.973 35.161 1.00 30.06 286 LEU A C 1
ATOM 2384 O O . LEU A 1 286 ? -3.709 10.350 35.491 1.00 30.06 286 LEU A O 1
ATOM 2388 N N . VAL A 1 287 ? -2.371 8.850 34.472 1.00 32.91 287 VAL A N 1
ATOM 2389 C CA . VAL A 1 287 ? -3.225 7.652 34.408 1.00 32.91 287 VAL A CA 1
ATOM 2390 C C . VAL A 1 287 ? -4.706 7.907 34.088 1.00 32.91 287 VAL A C 1
ATOM 2392 O O . VAL A 1 287 ? -5.529 8.177 34.963 1.00 32.91 287 VAL A O 1
ATOM 2395 N N . VAL A 1 288 ? -5.069 7.663 32.826 1.00 36.78 288 VAL A N 1
ATOM 2396 C CA . VAL A 1 288 ? -6.456 7.414 32.404 1.00 36.78 288 VAL A CA 1
ATOM 2397 C C . VAL A 1 288 ? -6.935 6.147 33.120 1.00 36.78 288 VAL A C 1
ATOM 2399 O O . VAL A 1 288 ? -6.748 5.038 32.627 1.00 36.78 288 VAL A O 1
ATOM 2402 N N . THR A 1 289 ? -7.458 6.292 34.341 1.00 32.09 289 THR A N 1
ATOM 2403 C CA . THR A 1 289 ? -7.896 5.143 35.155 1.00 32.09 289 THR A CA 1
ATOM 2404 C C . THR A 1 289 ? -9.404 5.013 35.280 1.00 32.09 289 THR A C 1
ATOM 2406 O O . THR A 1 289 ? -9.841 4.002 35.811 1.00 32.09 289 THR A O 1
ATOM 2409 N N . LYS A 1 290 ? -10.223 5.953 34.802 1.00 30.69 290 LYS A N 1
ATOM 2410 C CA . LYS A 1 290 ? -11.683 5.786 34.857 1.00 30.69 290 LYS A CA 1
ATOM 2411 C C . LYS A 1 290 ? -12.391 6.488 33.709 1.00 30.69 290 LYS A C 1
ATOM 2413 O O . LYS A 1 290 ? -12.563 7.701 33.732 1.00 30.69 290 LYS A O 1
ATOM 2418 N N . LEU A 1 291 ? -12.817 5.684 32.740 1.00 36.56 291 LEU A N 1
ATOM 2419 C CA . LEU A 1 291 ? -13.925 5.992 31.834 1.00 36.56 291 LEU A CA 1
ATOM 2420 C C . LEU A 1 291 ? -15.015 4.901 31.878 1.00 36.56 291 LEU A C 1
ATOM 2422 O O . LEU A 1 291 ? -15.786 4.781 30.935 1.00 36.56 291 LEU A O 1
ATOM 2426 N N . LEU A 1 292 ? -15.093 4.146 32.984 1.00 34.25 292 LEU A N 1
ATOM 2427 C CA . LEU A 1 292 ? -16.236 3.323 33.402 1.00 34.25 292 LEU A CA 1
ATOM 2428 C C . LEU A 1 292 ? -16.350 3.375 34.934 1.00 34.25 292 LEU A C 1
ATOM 2430 O O . LEU A 1 292 ? -15.297 3.239 35.608 1.00 34.25 292 LEU A O 1
#

Foldseek 3Di:
DDPVVVVLQVVLQVLVLCLCLCVVCVPLVPDPDDDPVVNVVCVLVPAVDLVNLCVSCVVSAAHADALVSVVVVVVSDPPSHLPPLLSQLVSCVVRVRVRSNVRSLVNCLVVVVSHDLSNLLSSLLSCLVVLVVVSNVVSLVVSVVPDDPVVCVVCLLSSLQSCLQHLNNVCNVVSCVVVVVDPDQCQNSLLSNLLSCLVNHDNVSNLVSLLVHLADHDPVSLVSLLVSLVPDDLVVSVVSVVSVVVSCQVNVYDDDPVSLVSVLVSQCPRDPRRDPDDSVVPRDDDDPPDPD

Sequence (292 aa):
MSAYRMYRLLYQKFHFYNYCIYNIQGRFFSKSNYKITTLFENATKQDISRSYINSVLSPLGDFTVSVSDCRDMNNNLPSTHLSFWPCLLNYASYHDCPELRRSLTNYILSDINEHSNATLMCTLKLLGIQERYTEFKSLYDYFLLRLNAVEKKVFQNDIAKSVARTPFWRDTPELLFSSETKKCDNSAIYEQMCSSALKFDTISSFFECMHKLSGSPRENVFYEFFNKLNGLEEEESVRLVSQLFQIMQTHRWIITYEIAECIQRWFANLKHERWSGVLSAFVNRLVVTKLL